Protein AF-A0A6H5J271-F1 (afdb_monomer)

Structure (mmCIF, N/CA/C/O backbone):
data_AF-A0A6H5J271-F1
#
_entry.id   AF-A0A6H5J271-F1
#
loop_
_atom_site.group_PDB
_atom_site.id
_atom_site.type_symbol
_atom_site.label_atom_id
_atom_site.label_alt_id
_atom_site.label_comp_id
_atom_site.label_asym_id
_atom_site.label_entity_id
_atom_site.label_seq_id
_atom_site.pdbx_PDB_ins_code
_atom_site.Cartn_x
_atom_site.Cartn_y
_atom_site.Cartn_z
_atom_site.occupancy
_atom_site.B_iso_or_equiv
_atom_site.auth_seq_id
_atom_site.auth_comp_id
_atom_site.auth_asym_id
_atom_site.auth_atom_id
_atom_site.pdbx_PDB_model_num
ATOM 1 N N . MET A 1 1 ? 48.149 -32.327 -65.209 1.00 41.44 1 MET A N 1
ATOM 2 C CA . MET A 1 1 ? 47.787 -32.313 -63.772 1.00 41.44 1 MET A CA 1
ATOM 3 C C . MET A 1 1 ? 48.972 -31.770 -62.980 1.00 41.44 1 MET A C 1
ATOM 5 O O . MET A 1 1 ? 49.901 -32.516 -62.698 1.00 41.44 1 MET A O 1
ATOM 9 N N . GLY A 1 2 ? 49.007 -30.458 -62.725 1.00 47.12 2 GLY A N 1
ATOM 10 C CA . GLY A 1 2 ? 50.103 -29.817 -61.991 1.00 47.12 2 GLY A CA 1
ATOM 11 C C . GLY A 1 2 ? 49.953 -30.046 -60.488 1.00 47.12 2 GLY A C 1
ATOM 12 O O . GLY A 1 2 ? 48.944 -29.651 -59.910 1.00 47.12 2 GLY A O 1
ATOM 13 N N . ARG A 1 3 ? 50.933 -30.703 -59.856 1.00 50.81 3 ARG A N 1
ATOM 14 C CA . ARG A 1 3 ? 51.008 -30.800 -58.391 1.00 50.81 3 ARG A CA 1
ATOM 15 C C . ARG A 1 3 ? 51.389 -29.420 -57.854 1.00 50.81 3 ARG A C 1
ATOM 17 O O . ARG A 1 3 ? 52.515 -28.977 -58.060 1.00 50.81 3 ARG A O 1
ATOM 24 N N . LEU A 1 4 ? 50.443 -28.738 -57.207 1.00 52.72 4 LEU A N 1
ATOM 25 C CA . LEU A 1 4 ? 50.716 -27.517 -56.445 1.00 52.72 4 LEU A CA 1
ATOM 26 C C . LEU A 1 4 ? 51.801 -27.805 -55.388 1.00 52.72 4 LEU A C 1
ATOM 28 O O . LEU A 1 4 ? 51.771 -28.873 -54.768 1.00 52.72 4 LEU A O 1
ATOM 32 N N . PRO A 1 5 ? 52.765 -26.892 -55.176 1.00 51.06 5 PRO A N 1
ATOM 33 C CA . PRO A 1 5 ? 53.857 -27.113 -54.241 1.00 51.06 5 PRO A CA 1
ATOM 34 C C . PRO A 1 5 ? 53.310 -27.264 -52.811 1.00 51.06 5 PRO A C 1
ATOM 36 O O . PRO A 1 5 ? 52.603 -26.395 -52.301 1.00 51.06 5 PRO A O 1
ATOM 39 N N . LEU A 1 6 ? 53.687 -28.370 -52.160 1.00 52.38 6 LEU A N 1
ATOM 40 C CA . LEU A 1 6 ? 53.389 -28.741 -50.767 1.00 52.38 6 LEU A CA 1
ATOM 41 C C . LEU A 1 6 ? 53.441 -27.597 -49.719 1.00 52.38 6 LEU A C 1
ATOM 43 O O . LEU A 1 6 ? 52.595 -27.625 -48.822 1.00 52.38 6 LEU A O 1
ATOM 47 N N . PRO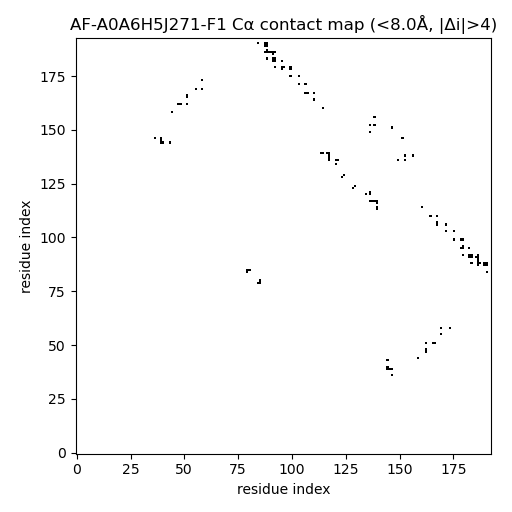 A 1 7 ? 54.314 -26.564 -49.794 1.00 53.53 7 PRO A N 1
ATOM 48 C CA . PRO A 1 7 ? 54.258 -25.431 -48.858 1.00 53.53 7 PRO A CA 1
ATOM 49 C C . PRO A 1 7 ? 52.943 -24.629 -48.888 1.00 53.53 7 PRO A C 1
ATOM 51 O O . PRO A 1 7 ? 52.578 -24.029 -47.880 1.00 53.53 7 PRO A O 1
ATOM 54 N N . SER A 1 8 ? 52.192 -24.635 -49.996 1.00 57.12 8 SER A N 1
ATOM 55 C CA . SER A 1 8 ? 50.951 -23.854 -50.125 1.00 57.12 8 SER A CA 1
ATOM 56 C C . SER A 1 8 ? 49.778 -24.459 -49.340 1.00 57.12 8 SER A C 1
ATOM 58 O O . SER A 1 8 ? 49.005 -23.729 -48.717 1.00 57.12 8 SER A O 1
ATOM 60 N N . LEU A 1 9 ? 49.676 -25.793 -49.292 1.00 58.06 9 LEU A N 1
ATOM 61 C CA . LEU A 1 9 ? 48.579 -26.484 -48.601 1.00 58.06 9 LEU A CA 1
ATOM 62 C C . LEU A 1 9 ? 48.691 -26.361 -47.073 1.00 58.06 9 LEU A C 1
ATOM 64 O O . LEU A 1 9 ? 47.685 -26.228 -46.379 1.00 58.06 9 LEU A O 1
ATOM 68 N N . TYR A 1 10 ? 49.923 -26.372 -46.556 1.00 52.28 10 TYR A N 1
ATOM 69 C CA . TYR A 1 10 ? 50.204 -26.231 -45.128 1.00 52.28 10 TYR A CA 1
ATOM 70 C C . TYR A 1 10 ? 49.835 -24.828 -44.630 1.00 52.28 10 TYR A C 1
ATOM 72 O O . TYR A 1 10 ? 49.147 -24.685 -43.623 1.00 52.28 10 TYR A O 1
ATOM 80 N N . ILE A 1 11 ? 50.198 -23.784 -45.383 1.00 67.56 11 ILE A N 1
ATOM 81 C CA . ILE A 1 11 ? 49.837 -22.398 -45.053 1.00 67.56 11 ILE A CA 1
ATOM 82 C C . ILE A 1 11 ? 48.312 -22.216 -45.075 1.00 67.56 11 ILE A C 1
ATOM 84 O O . ILE A 1 11 ? 47.766 -21.631 -44.142 1.00 67.56 11 ILE A O 1
ATOM 88 N N . LEU A 1 12 ? 47.618 -22.774 -46.075 1.00 65.75 12 LEU A N 1
ATOM 89 C CA . LEU A 1 12 ? 46.151 -22.752 -46.162 1.00 65.75 12 LEU A CA 1
ATOM 90 C C . LEU A 1 12 ? 45.470 -23.482 -44.993 1.00 65.75 12 LEU A C 1
ATOM 92 O O . LEU A 1 12 ? 44.459 -23.014 -44.471 1.00 65.75 12 LEU A O 1
ATOM 96 N N . PHE A 1 13 ? 46.023 -24.608 -44.542 1.00 67.12 13 PHE A N 1
ATOM 97 C CA . PHE A 1 13 ? 45.490 -25.341 -43.393 1.00 67.12 13 PHE A CA 1
ATOM 98 C C . PHE A 1 13 ? 45.654 -24.550 -42.086 1.00 67.12 13 PHE A C 1
ATOM 100 O O . PHE A 1 13 ? 44.718 -24.456 -41.290 1.00 67.12 13 PHE A O 1
ATOM 107 N N . PHE A 1 14 ? 46.811 -23.913 -41.882 1.00 55.25 14 PHE A N 1
ATOM 108 C CA . PHE A 1 14 ? 47.068 -23.091 -40.697 1.00 55.25 14 PHE A CA 1
ATOM 109 C C . PHE A 1 14 ? 46.245 -21.800 -40.673 1.00 55.25 14 PHE A C 1
ATOM 111 O O . PHE A 1 14 ? 45.735 -21.436 -39.611 1.00 55.25 14 PHE A O 1
ATOM 118 N N . THR A 1 15 ? 46.047 -21.128 -41.811 1.00 67.06 15 THR A N 1
ATOM 119 C CA . THR A 1 15 ? 45.155 -19.957 -41.883 1.00 67.06 15 THR A CA 1
ATOM 120 C C . THR A 1 15 ? 43.703 -20.352 -41.637 1.00 67.06 15 THR A C 1
ATOM 122 O O . THR A 1 15 ? 43.008 -19.662 -40.893 1.00 67.06 15 THR A O 1
ATOM 125 N N . HIS A 1 16 ? 43.261 -21.504 -42.147 1.00 64.19 16 HIS A N 1
ATOM 126 C CA . HIS A 1 16 ? 41.916 -22.019 -41.896 1.00 64.19 16 HIS A CA 1
ATOM 127 C C . HIS A 1 16 ? 41.698 -22.421 -40.423 1.00 64.19 16 HIS A C 1
ATOM 129 O O . HIS A 1 16 ? 40.628 -2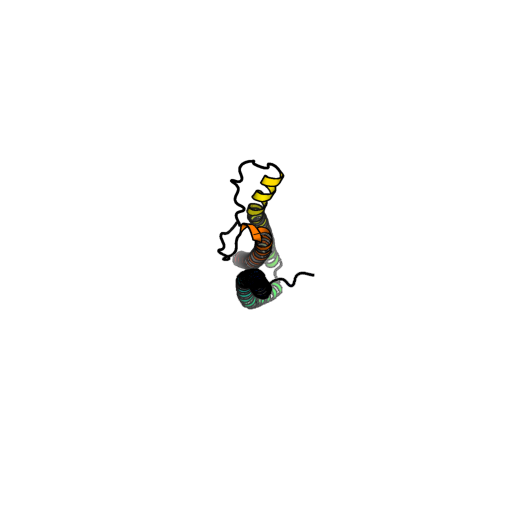2.175 -39.861 1.00 64.19 16 HIS A O 1
ATOM 135 N N . LEU A 1 17 ? 42.702 -23.004 -39.758 1.00 50.00 17 LEU A N 1
ATOM 136 C CA . LEU A 1 17 ? 42.645 -23.307 -38.321 1.00 50.00 17 LEU A CA 1
ATOM 137 C C . LEU A 1 17 ? 42.671 -22.044 -37.452 1.00 50.00 17 LEU A C 1
ATOM 139 O O . LEU A 1 17 ? 41.933 -21.973 -36.468 1.00 50.00 17 LEU A O 1
ATOM 143 N N . LYS A 1 18 ? 43.478 -21.041 -37.821 1.00 60.66 18 LYS A N 1
ATOM 144 C CA . LYS A 1 18 ? 43.521 -19.740 -37.140 1.00 60.66 18 LYS A CA 1
ATOM 145 C C . LYS A 1 18 ? 42.180 -19.014 -37.263 1.00 60.66 18 LYS A C 1
ATOM 147 O O . LYS A 1 18 ? 41.621 -18.610 -36.251 1.00 60.66 18 LYS A O 1
ATOM 152 N N . TYR A 1 19 ? 41.605 -18.993 -38.463 1.00 60.19 19 TYR A N 1
ATOM 153 C CA . TYR A 1 19 ? 40.277 -18.445 -38.724 1.00 60.19 19 TYR A CA 1
ATOM 154 C C . TYR A 1 19 ? 39.173 -19.167 -37.933 1.00 60.19 19 TYR A C 1
ATOM 156 O O . TYR A 1 19 ? 38.308 -18.529 -37.336 1.00 60.19 19 TYR A O 1
ATOM 164 N N . LYS A 1 20 ? 39.218 -20.506 -37.849 1.00 50.91 20 LYS A N 1
ATOM 165 C CA . LYS A 1 20 ? 38.262 -21.286 -37.044 1.00 50.91 20 LYS A CA 1
ATOM 166 C C . LYS A 1 20 ? 38.409 -21.003 -35.544 1.00 50.91 20 LYS A C 1
ATOM 168 O O . LYS A 1 20 ? 37.397 -20.936 -34.854 1.00 50.91 20 LYS A O 1
ATOM 173 N N . ARG A 1 21 ? 39.637 -20.801 -35.047 1.00 43.28 21 ARG A N 1
ATOM 174 C CA . ARG A 1 21 ? 39.936 -20.436 -33.649 1.00 43.28 21 ARG A CA 1
ATOM 175 C C . ARG A 1 21 ? 39.472 -19.019 -33.306 1.00 43.28 21 ARG A C 1
ATOM 177 O O . ARG A 1 21 ? 38.883 -18.836 -32.250 1.00 43.28 21 ARG A O 1
ATOM 184 N N . GLU A 1 22 ? 39.685 -18.050 -34.191 1.00 62.88 22 GLU A N 1
ATOM 185 C CA . GLU A 1 22 ? 39.196 -16.672 -34.030 1.00 62.88 22 GLU A CA 1
ATOM 186 C C . GLU A 1 22 ? 37.662 -16.616 -34.076 1.00 62.88 22 GLU A C 1
ATOM 188 O O . GLU A 1 22 ? 37.044 -15.974 -33.231 1.00 62.88 22 GLU A O 1
ATOM 193 N N . ARG A 1 23 ? 37.028 -17.379 -34.979 1.00 63.84 23 ARG A N 1
ATOM 194 C CA . ARG A 1 23 ? 35.563 -17.497 -35.055 1.00 63.84 23 ARG A CA 1
ATOM 195 C C . ARG A 1 23 ? 34.970 -18.189 -33.817 1.00 63.84 23 ARG A C 1
ATOM 197 O O . ARG A 1 23 ? 33.967 -17.725 -33.289 1.00 63.84 23 ARG A O 1
ATOM 204 N N . LEU A 1 24 ? 35.595 -19.264 -33.326 1.00 52.25 24 LEU A N 1
ATOM 205 C CA . LEU A 1 24 ? 35.211 -19.934 -32.072 1.00 52.25 24 LEU A CA 1
ATOM 206 C C . LEU A 1 24 ? 35.419 -19.027 -30.852 1.00 52.25 24 LEU A C 1
ATOM 208 O O . LEU A 1 24 ? 34.587 -19.034 -29.953 1.00 52.25 24 LEU A O 1
ATOM 212 N N . GLY A 1 25 ? 36.491 -18.230 -30.840 1.00 66.75 25 GLY A N 1
ATOM 213 C CA . GLY A 1 25 ? 36.743 -17.214 -29.819 1.00 66.75 25 GLY A CA 1
ATOM 214 C C . GLY A 1 25 ? 35.677 -16.119 -29.816 1.00 66.75 25 GLY A C 1
ATOM 215 O O . GLY A 1 25 ? 35.186 -15.770 -28.750 1.00 66.75 25 GLY A O 1
ATOM 216 N N . GLY A 1 26 ? 35.257 -15.648 -30.995 1.00 66.62 26 GLY A N 1
ATOM 217 C CA . GLY A 1 26 ? 34.156 -14.692 -31.147 1.00 66.62 26 GLY A CA 1
ATOM 218 C C . GLY A 1 26 ? 32.820 -15.235 -30.636 1.00 66.62 26 GLY A C 1
ATOM 219 O O . GLY A 1 26 ? 32.166 -14.576 -29.838 1.00 66.62 26 GLY A O 1
ATOM 220 N N . ILE A 1 27 ? 32.464 -16.472 -31.001 1.00 62.16 27 ILE A N 1
ATOM 221 C CA . ILE A 1 27 ? 31.233 -17.133 -30.525 1.00 62.16 27 ILE A CA 1
ATOM 222 C C . ILE A 1 27 ? 31.284 -17.366 -29.006 1.00 62.16 27 ILE A C 1
ATOM 224 O O . ILE A 1 27 ? 30.282 -17.186 -28.319 1.00 62.16 27 ILE A O 1
ATOM 228 N N . ALA A 1 28 ? 32.445 -17.745 -28.463 1.00 52.03 28 ALA A N 1
ATOM 229 C CA . ALA A 1 28 ? 32.623 -17.930 -27.026 1.00 52.03 28 ALA A CA 1
ATOM 230 C C . ALA A 1 28 ? 32.517 -16.604 -26.257 1.00 52.03 28 ALA A C 1
ATOM 232 O O . ALA A 1 28 ? 31.881 -16.575 -25.210 1.00 52.03 28 ALA A O 1
ATOM 233 N N . LEU A 1 29 ? 33.082 -15.512 -26.784 1.00 62.22 29 LEU A N 1
ATOM 234 C CA . LEU A 1 29 ? 32.952 -14.157 -26.233 1.00 62.22 29 LEU A CA 1
ATOM 235 C C . LEU A 1 29 ? 31.506 -13.655 -26.283 1.00 62.22 29 LEU A C 1
ATOM 237 O O . LEU A 1 29 ? 31.021 -13.082 -25.311 1.00 62.22 29 LEU A O 1
ATOM 241 N N . GLU A 1 30 ? 30.799 -13.913 -27.380 1.00 59.28 30 GLU A N 1
ATOM 242 C CA . GLU A 1 30 ? 29.391 -13.555 -27.532 1.00 59.28 30 GLU A CA 1
ATOM 243 C C . GLU A 1 30 ? 28.509 -14.355 -26.558 1.00 59.28 30 GLU A C 1
ATOM 245 O O . GLU A 1 30 ? 27.693 -13.771 -25.843 1.00 59.28 30 GLU A O 1
ATOM 250 N N . ALA A 1 31 ? 28.754 -15.661 -26.410 1.00 47.53 31 ALA A N 1
ATOM 251 C CA . ALA A 1 31 ? 28.089 -16.501 -25.415 1.00 47.53 31 ALA A CA 1
ATOM 252 C C . ALA A 1 31 ? 28.410 -16.072 -23.971 1.00 47.53 31 ALA A C 1
ATOM 254 O O . ALA A 1 31 ? 27.503 -16.001 -23.145 1.00 47.53 31 ALA A O 1
ATOM 255 N N . LEU A 1 32 ? 29.664 -15.721 -23.666 1.00 57.22 32 LEU A N 1
ATOM 256 C CA . LEU A 1 32 ? 30.067 -15.171 -22.365 1.00 57.22 32 LEU A CA 1
ATOM 257 C C . LEU A 1 32 ? 29.370 -13.841 -22.074 1.00 57.22 32 LEU A C 1
ATOM 259 O O . LEU A 1 32 ? 28.895 -13.647 -20.961 1.00 57.22 32 LEU A O 1
ATOM 263 N N . SER A 1 33 ? 29.240 -12.964 -23.072 1.00 58.53 33 SER A N 1
ATOM 264 C CA . SER A 1 33 ? 28.525 -11.692 -22.926 1.00 58.53 33 SER A CA 1
ATOM 265 C C . SER A 1 33 ? 27.025 -11.886 -22.673 1.00 58.53 33 SER A C 1
ATOM 267 O O . SER A 1 33 ? 26.420 -11.119 -21.925 1.00 58.53 33 SER A O 1
ATOM 269 N N . LEU A 1 34 ? 26.421 -12.929 -23.256 1.00 56.00 34 LEU A N 1
ATOM 270 C CA . LEU A 1 34 ? 25.022 -13.299 -23.028 1.00 56.00 34 LEU A CA 1
ATOM 271 C C . LEU A 1 34 ? 24.819 -13.922 -21.644 1.00 56.00 34 LEU A C 1
ATOM 273 O O . LEU A 1 34 ? 23.832 -13.610 -20.975 1.00 56.00 34 LEU A O 1
ATOM 277 N N . ILE A 1 35 ? 25.760 -14.760 -21.199 1.00 56.59 35 ILE A N 1
ATOM 278 C CA . ILE A 1 35 ? 25.760 -15.339 -19.852 1.00 56.59 35 ILE A CA 1
ATOM 279 C C . ILE A 1 35 ? 25.890 -14.222 -18.822 1.00 56.59 35 ILE A C 1
ATOM 281 O O . ILE A 1 35 ? 25.030 -14.138 -17.949 1.00 56.59 35 ILE A O 1
ATOM 285 N N . ASP A 1 36 ? 26.866 -13.325 -18.979 1.00 60.59 36 ASP A N 1
ATOM 286 C CA . ASP A 1 36 ? 27.085 -12.188 -18.083 1.00 60.59 36 ASP A CA 1
ATOM 287 C C . ASP A 1 36 ? 25.821 -11.317 -17.973 1.00 60.59 36 ASP A C 1
ATOM 289 O O . ASP A 1 36 ? 25.311 -11.088 -16.873 1.00 60.59 36 ASP A O 1
ATOM 293 N N . LYS A 1 37 ? 25.189 -10.994 -19.112 1.00 57.62 37 LYS A N 1
ATOM 294 C CA . LYS A 1 37 ? 23.892 -10.296 -19.158 1.00 57.62 37 LYS A CA 1
ATOM 295 C C . LYS A 1 37 ? 22.784 -11.015 -18.404 1.00 57.62 37 LYS A C 1
ATOM 297 O O . LYS A 1 37 ? 22.075 -10.393 -17.614 1.00 57.62 37 LYS A O 1
ATOM 302 N N . SER A 1 38 ? 22.633 -12.318 -18.626 1.00 53.62 38 SER A N 1
ATOM 303 C CA . SER A 1 38 ? 21.617 -13.118 -17.939 1.00 53.62 38 SER A CA 1
ATOM 304 C C . SER A 1 38 ? 21.865 -13.190 -16.428 1.00 53.62 38 SER A C 1
ATOM 306 O O . SER A 1 38 ? 20.921 -13.079 -15.648 1.00 53.62 38 SER A O 1
ATOM 308 N N . THR A 1 39 ? 23.127 -13.274 -15.990 1.00 54.91 39 THR A N 1
ATOM 309 C CA . THR A 1 39 ? 23.485 -13.257 -14.566 1.00 54.91 39 THR A CA 1
ATOM 310 C C . THR A 1 39 ? 23.256 -11.904 -13.918 1.00 54.91 39 THR A C 1
ATOM 312 O O . THR A 1 39 ? 22.846 -11.862 -12.758 1.00 54.91 39 THR A O 1
ATOM 315 N N . VAL A 1 40 ? 23.470 -10.802 -14.636 1.00 57.62 40 VAL A N 1
ATOM 316 C CA . VAL A 1 40 ?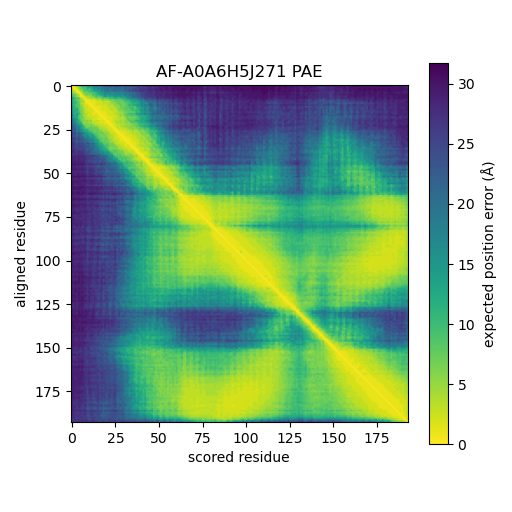 23.210 -9.461 -14.110 1.00 57.62 40 VAL A CA 1
ATOM 317 C C . VAL A 1 40 ? 21.705 -9.219 -13.959 1.00 57.62 40 VAL A C 1
ATOM 319 O O . VAL A 1 40 ? 21.281 -8.817 -12.876 1.00 57.62 40 VAL A O 1
ATOM 322 N N . HIS A 1 41 ? 20.885 -9.595 -14.953 1.00 54.41 41 HIS A N 1
ATOM 323 C CA . HIS A 1 41 ? 19.417 -9.609 -14.832 1.00 54.41 41 HIS A CA 1
ATOM 324 C C . HIS A 1 41 ? 18.918 -10.468 -13.667 1.00 54.41 41 HIS A C 1
ATOM 326 O O . HIS A 1 41 ? 18.000 -10.080 -12.942 1.00 54.41 41 HIS A O 1
ATOM 332 N N . LEU A 1 42 ? 19.524 -11.640 -13.467 1.00 53.84 42 LEU A N 1
ATOM 333 C CA . LEU A 1 42 ? 19.156 -12.544 -12.383 1.00 53.84 42 LEU A CA 1
ATOM 334 C C . LEU A 1 42 ? 19.541 -11.963 -11.013 1.00 53.84 42 LEU A C 1
ATOM 336 O O . LEU A 1 42 ? 18.767 -12.072 -10.064 1.00 53.84 42 LEU A O 1
ATOM 340 N N . ARG A 1 43 ? 20.703 -11.304 -10.897 1.00 57.78 43 ARG A N 1
ATOM 341 C CA . ARG A 1 43 ? 21.173 -10.669 -9.651 1.00 57.78 43 ARG A CA 1
ATOM 342 C C . ARG A 1 43 ? 20.332 -9.455 -9.262 1.00 57.78 43 ARG A C 1
ATOM 344 O O . ARG A 1 43 ? 19.978 -9.329 -8.090 1.00 57.78 43 ARG A O 1
ATOM 351 N N . SER A 1 44 ? 19.977 -8.602 -10.219 1.00 57.75 44 SER A N 1
ATOM 352 C CA . SER A 1 44 ? 19.139 -7.423 -9.987 1.00 57.75 44 SER A CA 1
ATOM 353 C C . SER A 1 44 ? 17.689 -7.781 -9.657 1.00 57.75 44 SER A C 1
ATOM 355 O O . SER A 1 44 ? 17.129 -7.259 -8.690 1.00 57.75 44 SER A O 1
ATOM 357 N N . SER A 1 45 ? 17.115 -8.753 -10.374 1.00 58.25 45 SER A N 1
ATOM 358 C CA . SER A 1 45 ? 15.838 -9.389 -10.014 1.00 58.25 45 SER A CA 1
ATOM 359 C C . SER A 1 45 ? 15.879 -9.962 -8.602 1.00 58.25 45 SER A C 1
ATOM 361 O O . SER A 1 45 ? 14.977 -9.723 -7.803 1.00 58.25 45 SER A O 1
ATOM 363 N N . CYS A 1 46 ? 16.963 -10.654 -8.247 1.00 56.16 46 CYS A N 1
ATOM 364 C CA . CYS A 1 46 ? 17.129 -11.242 -6.925 1.00 56.16 46 CYS A CA 1
ATOM 365 C C . CYS A 1 46 ? 17.238 -10.183 -5.815 1.00 56.16 46 CYS A C 1
ATOM 367 O O . CYS A 1 46 ? 16.747 -10.428 -4.720 1.00 56.16 46 CYS A O 1
ATOM 369 N N . ALA A 1 47 ? 17.823 -9.006 -6.064 1.00 62.06 47 ALA A N 1
ATOM 370 C CA . ALA A 1 47 ? 17.904 -7.927 -5.075 1.00 62.06 47 ALA A CA 1
ATOM 371 C C . ALA A 1 47 ? 16.533 -7.297 -4.784 1.00 62.06 47 ALA A C 1
ATOM 373 O O . ALA A 1 47 ? 16.161 -7.175 -3.617 1.00 62.06 47 ALA A O 1
ATOM 374 N N . ILE A 1 48 ? 15.754 -6.976 -5.828 1.00 63.62 48 ILE A N 1
ATOM 375 C CA . ILE A 1 48 ? 14.376 -6.482 -5.677 1.00 63.62 48 ILE A CA 1
ATOM 376 C C . ILE A 1 48 ? 13.536 -7.543 -4.965 1.00 63.62 48 ILE A C 1
ATOM 378 O O . ILE A 1 48 ? 12.926 -7.241 -3.948 1.00 63.62 48 ILE A O 1
ATOM 382 N N . ILE A 1 49 ? 13.566 -8.800 -5.424 1.00 61.44 49 ILE A N 1
ATOM 383 C CA . ILE A 1 49 ? 12.822 -9.902 -4.796 1.00 61.44 49 ILE A CA 1
ATOM 384 C C . ILE A 1 49 ? 13.260 -10.100 -3.342 1.00 61.44 49 ILE A C 1
ATOM 386 O O . ILE A 1 49 ? 12.406 -10.269 -2.485 1.00 61.44 49 ILE A O 1
ATOM 390 N N . LYS A 1 50 ? 14.555 -10.022 -3.014 1.00 64.25 50 LYS A N 1
ATOM 391 C CA . LYS A 1 50 ? 15.039 -10.105 -1.625 1.00 64.25 50 LYS A CA 1
ATOM 392 C C . LYS A 1 50 ? 14.529 -8.952 -0.766 1.00 64.25 50 LYS A C 1
ATOM 394 O O . LYS A 1 50 ? 14.137 -9.208 0.367 1.00 64.25 50 LYS A O 1
ATOM 399 N N . LEU A 1 51 ? 14.500 -7.728 -1.297 1.00 67.31 51 LEU A N 1
ATOM 400 C CA . LEU A 1 51 ? 13.970 -6.547 -0.612 1.00 67.31 51 LEU A CA 1
ATOM 401 C C . LEU A 1 51 ? 12.446 -6.645 -0.412 1.00 67.31 51 LEU A C 1
ATOM 403 O O . LEU A 1 51 ? 11.942 -6.313 0.660 1.00 67.31 51 LEU A O 1
ATOM 407 N N . GLN A 1 52 ? 11.716 -7.146 -1.418 1.00 64.19 52 GLN A N 1
ATOM 408 C CA . GLN A 1 52 ? 10.288 -7.454 -1.302 1.00 64.19 52 GLN A CA 1
ATOM 409 C C . GLN A 1 52 ? 10.065 -8.566 -0.274 1.00 64.19 52 GLN A C 1
ATOM 411 O O . GLN A 1 52 ? 9.242 -8.424 0.615 1.00 64.19 52 GLN A O 1
ATOM 416 N N . CYS A 1 53 ? 10.835 -9.652 -0.320 1.00 61.78 53 CYS A N 1
ATOM 417 C CA . CYS A 1 53 ? 10.723 -10.766 0.616 1.00 61.78 53 CYS A CA 1
ATOM 418 C C . CYS A 1 53 ? 11.115 -10.388 2.049 1.00 61.78 53 CYS A C 1
ATOM 420 O O . CYS A 1 53 ? 10.554 -10.952 2.987 1.00 61.78 53 CYS A O 1
ATOM 422 N N . SER A 1 54 ? 12.078 -9.482 2.253 1.00 69.56 54 SER A N 1
ATOM 423 C CA . SER A 1 54 ? 12.426 -8.987 3.589 1.00 69.56 54 SER A CA 1
ATOM 424 C C . SER A 1 54 ? 11.331 -8.092 4.148 1.00 69.56 54 SER A C 1
ATOM 426 O O . SER A 1 54 ? 11.010 -8.238 5.323 1.00 69.56 54 SER A O 1
ATOM 428 N N . ARG A 1 55 ? 10.733 -7.237 3.304 1.00 68.50 55 ARG A N 1
ATOM 429 C CA . ARG A 1 55 ? 9.540 -6.456 3.650 1.00 68.50 55 ARG A CA 1
ATOM 430 C C . ARG A 1 55 ? 8.380 -7.385 3.998 1.00 68.50 55 ARG A C 1
ATOM 432 O O . ARG A 1 55 ? 7.991 -7.466 5.153 1.00 68.50 55 ARG A O 1
ATOM 439 N N . VAL A 1 56 ? 7.974 -8.266 3.084 1.00 67.12 56 VAL A N 1
ATOM 440 C CA . VAL A 1 56 ? 6.912 -9.258 3.334 1.00 67.12 56 VAL A CA 1
ATOM 441 C C . VAL A 1 56 ? 7.157 -10.044 4.628 1.00 67.12 56 VAL A C 1
ATOM 443 O O . VAL A 1 56 ? 6.213 -10.358 5.343 1.00 67.12 56 VAL A O 1
ATOM 446 N N . ARG A 1 57 ? 8.416 -10.328 4.989 1.00 63.19 57 ARG A N 1
ATOM 447 C CA . ARG A 1 57 ? 8.777 -10.950 6.271 1.00 63.19 57 ARG A CA 1
ATOM 448 C C . ARG A 1 57 ? 8.596 -10.021 7.482 1.00 63.19 57 ARG A C 1
ATOM 450 O O . ARG A 1 57 ? 8.118 -10.508 8.509 1.00 63.19 57 ARG A O 1
ATOM 457 N N . SER A 1 58 ? 8.955 -8.735 7.403 1.00 69.50 58 SER A N 1
ATOM 458 C CA . SER A 1 58 ? 8.640 -7.751 8.452 1.00 69.50 58 SER A CA 1
ATOM 459 C C . SER A 1 58 ? 7.137 -7.573 8.617 1.00 69.50 58 SER A C 1
ATOM 461 O O . SER A 1 58 ? 6.644 -7.617 9.745 1.00 69.50 58 SER A O 1
ATOM 463 N N . GLU A 1 59 ? 6.388 -7.492 7.519 1.00 66.00 59 GLU A N 1
ATOM 464 C CA . GLU A 1 59 ? 4.929 -7.408 7.574 1.00 66.00 59 GLU A CA 1
ATOM 465 C C . GLU A 1 59 ? 4.298 -8.702 8.086 1.00 66.00 59 GLU A C 1
ATOM 467 O O . GLU A 1 59 ? 3.359 -8.645 8.873 1.00 66.00 59 GLU A O 1
ATOM 472 N N . LEU A 1 60 ? 4.843 -9.877 7.755 1.00 63.97 60 LEU A N 1
ATOM 473 C CA . LEU A 1 60 ? 4.385 -11.147 8.321 1.00 63.97 60 LEU A CA 1
ATOM 474 C C . LEU 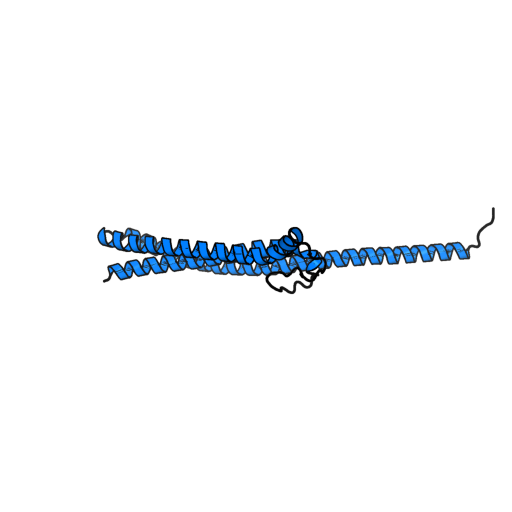A 1 60 ? 4.638 -11.217 9.835 1.00 63.97 60 LEU A C 1
ATOM 476 O O . LEU A 1 60 ? 3.806 -11.748 10.572 1.00 63.97 60 LEU A O 1
ATOM 480 N N . SER A 1 61 ? 5.754 -10.663 10.318 1.00 65.06 61 SER A N 1
ATOM 481 C CA . SER A 1 61 ? 6.020 -10.529 11.756 1.00 65.06 61 SER A CA 1
ATOM 482 C C . SER A 1 61 ? 4.999 -9.600 12.421 1.00 65.06 61 SER A C 1
ATOM 484 O O . SER A 1 61 ? 4.362 -9.979 13.406 1.00 65.06 61 SER A O 1
ATOM 486 N N . SER A 1 62 ? 4.755 -8.434 11.814 1.00 68.69 62 SER A N 1
ATOM 487 C CA . SER A 1 62 ? 3.729 -7.485 12.255 1.00 68.69 62 SER A CA 1
ATOM 488 C C . SER A 1 62 ? 2.317 -8.084 12.195 1.00 68.69 62 SER A C 1
ATOM 490 O O . SER A 1 62 ? 1.500 -7.846 13.080 1.00 68.69 62 SER A O 1
ATOM 492 N N . SER A 1 63 ? 2.042 -8.977 11.239 1.00 73.00 63 SER A N 1
ATOM 493 C CA . SER A 1 63 ? 0.736 -9.627 11.083 1.00 73.00 63 SER A CA 1
ATOM 494 C C . SER A 1 63 ? 0.320 -10.429 12.315 1.00 73.00 63 SER A C 1
ATOM 496 O O . SER A 1 63 ? -0.866 -10.508 12.612 1.00 73.00 63 SER A O 1
ATOM 498 N N . LYS A 1 64 ? 1.270 -11.006 13.067 1.00 79.81 64 LYS A N 1
ATOM 499 C CA . LYS A 1 64 ? 0.961 -11.723 14.315 1.00 79.81 64 LYS A CA 1
ATOM 500 C C . LYS A 1 64 ? 0.504 -10.759 15.408 1.00 79.81 64 LYS A C 1
ATOM 502 O O . LYS A 1 64 ? -0.457 -11.056 16.114 1.00 79.81 64 LYS A O 1
ATOM 507 N N . LEU A 1 65 ? 1.170 -9.609 15.518 1.00 82.62 65 LEU A N 1
ATOM 508 C CA . LEU A 1 65 ? 0.783 -8.543 16.439 1.00 82.62 65 LEU A CA 1
ATOM 509 C C . LEU A 1 65 ? -0.585 -7.972 16.053 1.00 82.62 65 LEU A C 1
ATOM 511 O O . LEU A 1 65 ? -1.475 -7.931 16.895 1.00 82.62 65 LEU A O 1
ATOM 515 N N . PHE A 1 66 ? -0.784 -7.624 14.778 1.00 78.94 66 PHE A N 1
ATOM 516 C CA . PHE A 1 66 ? -2.076 -7.156 14.275 1.00 78.94 66 PHE A CA 1
ATOM 517 C C . PHE A 1 66 ? -3.185 -8.174 14.525 1.00 78.94 66 PHE A C 1
ATOM 519 O O . PHE A 1 66 ? -4.224 -7.800 15.049 1.00 78.94 66 PHE A O 1
ATOM 526 N N . LYS A 1 67 ? -2.971 -9.464 14.239 1.00 83.12 67 LYS A N 1
ATOM 527 C CA . LYS A 1 67 ? -3.955 -10.521 14.530 1.00 83.12 67 LYS A CA 1
ATOM 528 C C . LYS A 1 67 ? -4.333 -10.576 16.009 1.00 83.12 67 LYS A C 1
ATOM 530 O O . LYS A 1 67 ? -5.509 -10.707 16.317 1.00 83.12 67 LYS A O 1
ATOM 535 N N . SER A 1 68 ? -3.356 -10.454 16.909 1.00 87.69 68 SER A N 1
ATOM 536 C CA . SER A 1 68 ? -3.608 -10.396 18.355 1.00 87.69 68 SER A CA 1
ATOM 537 C C . SER A 1 68 ? -4.438 -9.167 18.742 1.00 87.69 68 SER A C 1
ATOM 539 O O . SER A 1 68 ? -5.390 -9.281 19.509 1.00 87.69 68 SER A O 1
ATOM 541 N N . ILE A 1 69 ? -4.126 -8.001 18.171 1.00 85.38 69 ILE A N 1
ATOM 542 C CA . ILE A 1 69 ? -4.883 -6.765 18.403 1.00 85.38 69 ILE A CA 1
ATOM 543 C C . ILE A 1 69 ? -6.313 -6.897 17.865 1.00 85.38 69 ILE A C 1
ATOM 545 O O . ILE A 1 69 ? -7.256 -6.624 18.597 1.00 85.38 69 ILE A O 1
ATOM 549 N N . TYR A 1 70 ? -6.494 -7.371 16.631 1.00 83.81 70 TYR A N 1
ATOM 550 C CA . TYR A 1 70 ? -7.817 -7.573 16.038 1.00 83.81 70 TYR A CA 1
ATOM 551 C C . TYR A 1 70 ? -8.655 -8.600 16.801 1.00 83.81 70 TYR A C 1
ATOM 553 O O . TYR A 1 70 ? -9.853 -8.389 16.948 1.00 83.81 70 TYR A O 1
ATOM 561 N N . ALA A 1 71 ? -8.044 -9.667 17.326 1.00 89.38 71 ALA A N 1
ATOM 562 C CA . ALA A 1 71 ? -8.741 -10.618 18.188 1.00 89.38 71 ALA A CA 1
ATOM 563 C C . ALA A 1 71 ? -9.273 -9.930 19.454 1.00 89.38 71 ALA A C 1
ATOM 565 O O . ALA A 1 71 ? -10.456 -10.029 19.746 1.00 89.38 71 ALA A O 1
ATOM 566 N N . LYS A 1 72 ? -8.439 -9.131 20.134 1.00 87.19 72 LYS A N 1
ATOM 567 C CA . LYS A 1 72 ? -8.876 -8.357 21.308 1.00 87.19 72 LYS A CA 1
ATOM 568 C C . LYS A 1 72 ? -9.973 -7.345 20.985 1.00 87.19 72 LYS A C 1
ATOM 570 O O . LYS A 1 72 ? -10.844 -7.118 21.814 1.00 87.19 72 LYS A O 1
ATOM 575 N N . ILE A 1 73 ? -9.919 -6.718 19.811 1.00 86.88 73 ILE A N 1
ATOM 576 C CA . ILE A 1 73 ? -10.963 -5.796 19.347 1.00 86.88 73 ILE A CA 1
ATOM 577 C C . ILE A 1 73 ? -12.270 -6.546 19.116 1.00 86.88 73 ILE A C 1
ATOM 579 O O . ILE A 1 73 ? -13.309 -6.063 19.539 1.00 86.88 73 ILE A O 1
ATOM 583 N N . ALA A 1 74 ? -12.223 -7.718 18.481 1.00 85.56 74 ALA A N 1
ATOM 584 C CA . ALA A 1 74 ? -13.404 -8.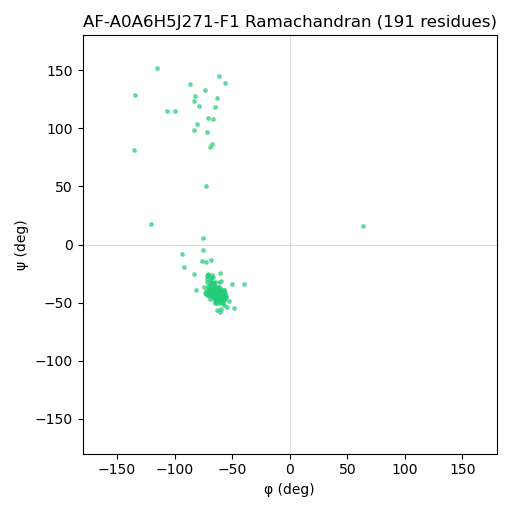546 18.264 1.00 85.56 74 ALA A CA 1
ATOM 585 C C . ALA A 1 74 ? -14.012 -9.026 19.591 1.00 85.56 74 ALA A C 1
ATOM 587 O O . ALA A 1 74 ? -15.226 -8.945 19.768 1.00 85.56 74 ALA A O 1
ATOM 588 N N . ASP A 1 75 ? -13.170 -9.446 20.537 1.00 89.44 75 ASP A N 1
ATOM 589 C CA . ASP A 1 75 ? -13.606 -9.820 21.882 1.00 89.44 75 ASP A CA 1
ATOM 590 C C . ASP A 1 75 ? -14.265 -8.622 22.581 1.00 89.44 75 ASP A C 1
ATOM 592 O O . ASP A 1 75 ? -15.388 -8.737 23.064 1.00 89.44 75 ASP A O 1
ATOM 596 N N . HIS A 1 76 ? -13.623 -7.448 22.566 1.00 87.62 76 HIS A N 1
ATOM 597 C CA . HIS A 1 76 ? -14.180 -6.225 23.150 1.00 87.62 76 HIS A CA 1
ATOM 598 C C . HIS A 1 76 ? -15.495 -5.814 22.481 1.00 87.62 76 HIS A C 1
ATOM 600 O O . HIS A 1 76 ? -16.434 -5.434 23.166 1.00 87.62 76 HIS A O 1
ATOM 606 N N . TRP A 1 77 ? -15.593 -5.940 21.157 1.00 84.12 77 TRP A N 1
ATOM 607 C CA . TRP A 1 77 ? -16.818 -5.664 20.409 1.00 84.12 77 TRP A CA 1
ATOM 608 C C . TRP A 1 77 ? -17.980 -6.549 20.862 1.00 84.12 77 TRP A C 1
ATOM 610 O O . TRP A 1 77 ? -19.106 -6.080 20.963 1.00 84.12 77 TRP A O 1
ATOM 620 N N . SER A 1 78 ? -17.708 -7.822 21.166 1.00 85.19 78 SER A N 1
ATOM 621 C CA . SER A 1 78 ? -18.725 -8.755 21.666 1.00 85.19 78 SER A CA 1
ATOM 622 C C . SER A 1 78 ? -19.162 -8.503 23.113 1.00 85.19 78 SER A C 1
ATOM 624 O O . SER A 1 78 ? -20.171 -9.056 23.531 1.00 85.19 78 SER A O 1
ATOM 626 N N . MET A 1 79 ? -18.406 -7.700 23.870 1.00 86.88 79 MET A N 1
ATOM 627 C CA . MET A 1 79 ? -18.700 -7.355 25.267 1.00 86.88 79 MET A CA 1
ATOM 628 C C . MET A 1 79 ? -19.505 -6.056 25.414 1.00 86.88 79 MET A C 1
ATOM 630 O O . MET A 1 79 ? -19.908 -5.726 26.526 1.00 86.88 79 MET A O 1
ATOM 634 N N . ILE A 1 80 ? -19.704 -5.300 24.329 1.00 84.75 80 ILE A N 1
ATOM 635 C CA . ILE A 1 80 ? -20.511 -4.075 24.344 1.00 84.75 80 ILE A CA 1
ATOM 636 C C . ILE A 1 80 ? -21.987 -4.482 24.272 1.00 84.75 80 ILE A C 1
ATOM 638 O O . ILE A 1 80 ? -22.478 -4.851 23.206 1.00 84.75 80 ILE A O 1
ATOM 642 N N . ASP A 1 81 ? -22.677 -4.416 25.411 1.00 84.56 81 ASP A N 1
ATOM 643 C CA . ASP A 1 81 ? -24.111 -4.722 25.518 1.00 84.56 81 ASP A CA 1
ATOM 644 C C . ASP A 1 81 ? -25.003 -3.478 25.340 1.00 84.56 81 ASP A C 1
ATOM 646 O O . ASP A 1 81 ? -26.193 -3.604 25.042 1.00 84.56 81 ASP A O 1
ATOM 650 N N . ASP A 1 82 ? -24.448 -2.275 25.514 1.00 89.94 82 ASP A N 1
ATOM 651 C CA . ASP A 1 82 ? -25.200 -1.028 25.400 1.00 89.94 82 ASP A CA 1
ATOM 652 C C . ASP A 1 82 ? -25.354 -0.581 23.934 1.00 89.94 82 ASP A C 1
ATOM 654 O O . ASP A 1 82 ? -24.392 -0.494 23.165 1.00 89.94 82 ASP A O 1
ATOM 658 N N . ALA A 1 83 ? -26.598 -0.306 23.534 1.00 86.56 83 ALA A N 1
ATOM 659 C CA . ALA A 1 83 ? -26.928 0.034 22.153 1.00 86.56 83 ALA A CA 1
ATOM 660 C C . ALA A 1 83 ? -26.433 1.431 21.743 1.00 86.56 83 ALA A C 1
ATOM 662 O O . ALA A 1 83 ? -26.084 1.626 20.577 1.00 86.56 83 ALA A O 1
ATOM 663 N N . GLU A 1 84 ? -26.388 2.386 22.675 1.00 88.00 84 GLU A N 1
ATOM 664 C CA . GLU A 1 84 ? -25.891 3.742 22.423 1.00 88.00 84 GLU A CA 1
ATOM 665 C C . GLU A 1 84 ? -24.365 3.718 22.269 1.00 88.00 84 GLU A C 1
ATOM 667 O O . GLU A 1 84 ? -23.822 4.288 21.316 1.00 88.00 84 GLU A O 1
ATOM 672 N N . GLU A 1 85 ? -23.670 2.963 23.127 1.00 88.75 85 GLU A N 1
ATOM 673 C CA . GLU A 1 85 ? -22.227 2.750 23.004 1.00 88.75 85 GLU A CA 1
ATOM 674 C C . GLU A 1 85 ? -21.861 2.085 21.667 1.00 88.75 85 GLU A C 1
ATOM 676 O O . GLU A 1 85 ? -20.942 2.522 20.961 1.00 88.75 85 GLU A O 1
ATOM 681 N N . LEU A 1 86 ? -22.617 1.057 21.268 1.00 86.88 86 LEU A N 1
ATOM 682 C CA . LEU A 1 86 ? -22.398 0.366 20.001 1.00 86.88 86 LEU A CA 1
ATOM 683 C C . LEU A 1 86 ? -22.612 1.292 18.794 1.00 86.88 86 LEU A C 1
ATOM 685 O O . LEU A 1 86 ? -21.839 1.232 17.829 1.00 86.88 86 LEU A O 1
ATOM 689 N N . GLU A 1 87 ? -23.628 2.158 18.834 1.00 90.12 87 GLU A N 1
ATOM 690 C CA . GLU A 1 87 ? -23.907 3.126 17.769 1.00 90.12 87 GLU A CA 1
ATOM 691 C C . GLU A 1 87 ? -22.762 4.138 17.620 1.00 90.12 87 GLU A C 1
ATOM 693 O O . GLU A 1 87 ? -22.285 4.384 16.505 1.00 90.12 87 GLU A O 1
ATOM 698 N N . ILE A 1 88 ? -22.259 4.683 18.733 1.00 88.88 88 ILE A N 1
ATOM 699 C CA . ILE A 1 88 ? -21.163 5.661 18.726 1.00 88.88 88 ILE A CA 1
ATOM 700 C C . ILE A 1 88 ? -19.889 5.049 18.137 1.00 88.88 88 ILE A C 1
ATOM 702 O O . ILE A 1 88 ? -19.259 5.654 17.258 1.00 88.88 88 ILE A O 1
ATOM 706 N N . VAL A 1 89 ? -19.497 3.850 18.578 1.00 87.25 89 VAL A N 1
ATOM 707 C CA . VAL A 1 89 ? -18.283 3.194 18.065 1.00 87.25 89 VAL A CA 1
ATOM 708 C C . VAL A 1 89 ? -18.449 2.826 16.590 1.00 87.25 89 VAL A C 1
ATOM 710 O O . VAL A 1 89 ? -17.544 3.087 15.793 1.00 87.25 89 VAL A O 1
ATOM 713 N N . SER A 1 90 ? -19.609 2.289 16.198 1.00 86.56 90 SER A N 1
ATOM 714 C CA . SER A 1 90 ? -19.896 1.926 14.801 1.00 86.56 90 SER A CA 1
ATOM 715 C C . SER A 1 90 ? -19.815 3.136 13.876 1.00 86.56 90 SER A C 1
ATOM 717 O O . SER A 1 90 ? -19.147 3.082 12.844 1.00 86.56 90 SER A O 1
ATOM 719 N N . LYS A 1 91 ? -20.385 4.271 14.286 1.00 91.19 91 LYS A N 1
ATOM 720 C CA . LYS A 1 91 ? -20.326 5.522 13.524 1.00 91.19 91 LYS A CA 1
ATOM 721 C C . LYS A 1 91 ? -18.894 6.023 13.318 1.00 91.19 91 LYS A C 1
ATOM 723 O O . LYS A 1 91 ? -18.544 6.448 12.217 1.00 91.19 91 LYS A O 1
ATOM 728 N N . ASN A 1 92 ? -18.049 5.955 14.349 1.00 88.81 92 ASN A N 1
ATOM 729 C CA . ASN A 1 92 ? -16.631 6.322 14.233 1.00 88.81 92 ASN A CA 1
ATOM 730 C C . ASN A 1 92 ? -15.872 5.366 13.297 1.00 88.81 92 ASN A C 1
ATOM 732 O O . ASN A 1 92 ? -15.063 5.801 12.476 1.00 88.81 92 ASN A O 1
ATOM 736 N N . MET A 1 93 ? -16.163 4.067 13.375 1.00 87.38 93 MET A N 1
ATOM 737 C CA . MET A 1 93 ? -15.567 3.055 12.501 1.00 87.38 93 MET A CA 1
ATOM 738 C C . MET A 1 93 ? -15.971 3.235 11.034 1.00 87.38 93 MET A C 1
ATOM 740 O O . MET A 1 93 ? -15.118 3.132 10.153 1.00 87.38 93 MET A O 1
ATOM 744 N N . GLU A 1 94 ? -17.237 3.552 10.757 1.00 90.94 94 GLU A N 1
ATOM 745 C CA . GLU A 1 94 ? -17.728 3.845 9.405 1.00 90.94 94 GLU A CA 1
ATOM 746 C C . GLU A 1 94 ? -17.065 5.092 8.809 1.00 90.94 94 GLU A C 1
ATOM 748 O O . GLU A 1 94 ? -16.628 5.079 7.653 1.00 90.94 94 GLU A O 1
ATOM 753 N N . GLN A 1 95 ? -16.927 6.156 9.606 1.00 90.62 95 GLN A N 1
ATOM 754 C CA . GLN A 1 95 ? -16.194 7.356 9.198 1.00 90.62 95 GLN A CA 1
ATOM 755 C C . GLN A 1 95 ? -14.728 7.033 8.894 1.00 90.62 95 GLN A C 1
ATOM 757 O O . GLN A 1 95 ? -14.215 7.405 7.834 1.00 90.62 95 GLN A O 1
ATOM 762 N N . GLY A 1 96 ? -14.078 6.277 9.780 1.00 89.44 96 GLY A N 1
ATOM 763 C CA . GLY A 1 96 ? -12.710 5.808 9.598 1.00 89.44 96 GLY A CA 1
ATOM 764 C C . GLY A 1 96 ? -12.521 4.994 8.324 1.00 89.44 96 GLY A C 1
ATOM 765 O O . GLY A 1 96 ? -11.593 5.247 7.555 1.00 89.44 96 GLY A O 1
ATOM 766 N N . TYR A 1 97 ? -13.442 4.072 8.049 1.00 89.50 97 TYR A N 1
ATOM 767 C CA . TYR A 1 97 ? -13.438 3.267 6.832 1.00 89.50 97 TYR A CA 1
ATOM 768 C C . TYR A 1 97 ? -13.536 4.131 5.567 1.00 89.50 97 TYR A C 1
ATOM 770 O O . TYR A 1 97 ? -12.807 3.898 4.598 1.00 89.50 97 TYR A O 1
ATOM 778 N N . GLY A 1 98 ? -14.381 5.168 5.579 1.00 92.75 98 GLY A N 1
ATOM 779 C CA . GLY A 1 98 ? -14.470 6.140 4.487 1.00 92.75 98 GLY A CA 1
ATOM 780 C C . GLY A 1 98 ? -13.136 6.842 4.214 1.00 92.75 98 GLY A C 1
ATOM 781 O O . GLY A 1 98 ? -12.691 6.905 3.065 1.00 92.75 98 GLY A O 1
ATOM 782 N N . VAL A 1 99 ? -12.459 7.302 5.270 1.00 92.25 99 VAL A N 1
ATOM 783 C CA . VAL A 1 99 ? -11.139 7.951 5.171 1.00 92.25 99 VAL A CA 1
ATOM 784 C C . VAL A 1 99 ? -10.081 6.981 4.638 1.00 92.25 99 VAL A C 1
ATOM 786 O O . VAL A 1 99 ? -9.341 7.328 3.717 1.00 92.25 99 VAL A O 1
ATOM 789 N N . VAL A 1 100 ? -10.038 5.750 5.157 1.00 92.19 100 VAL A N 1
ATOM 790 C CA . VAL A 1 100 ? -9.108 4.699 4.707 1.00 92.19 100 VAL A CA 1
ATOM 791 C C . VAL A 1 100 ? -9.308 4.387 3.227 1.00 92.19 100 VAL A C 1
ATOM 793 O O . VAL A 1 100 ? -8.339 4.308 2.477 1.00 92.19 100 VAL A O 1
ATOM 796 N N . LYS A 1 101 ? -10.560 4.273 2.773 1.00 92.62 101 LYS A N 1
ATOM 797 C CA . LYS A 1 101 ? -10.878 4.008 1.366 1.00 92.62 101 LYS A CA 1
ATOM 798 C C . LYS A 1 101 ? -10.378 5.122 0.446 1.00 92.62 101 LYS A C 1
ATOM 800 O O . LYS A 1 101 ? -9.792 4.830 -0.596 1.00 92.62 101 LYS A O 1
ATOM 805 N N . ILE A 1 102 ? -10.585 6.384 0.826 1.00 95.12 102 ILE A N 1
ATOM 806 C CA . ILE A 1 102 ? -10.098 7.541 0.060 1.00 95.12 102 ILE A CA 1
ATOM 807 C C . ILE A 1 102 ? -8.565 7.546 0.025 1.00 95.12 102 ILE A C 1
ATOM 809 O O . ILE A 1 102 ? -7.986 7.711 -1.049 1.00 95.12 102 ILE A O 1
ATOM 813 N N . TYR A 1 103 ? -7.913 7.295 1.163 1.00 92.56 103 TYR A N 1
ATOM 814 C CA . TYR A 1 103 ? -6.457 7.180 1.253 1.00 92.56 103 TYR A CA 1
ATOM 815 C C . TYR A 1 103 ? -5.908 6.080 0.333 1.00 92.56 103 TYR A C 1
ATOM 817 O O . TYR A 1 103 ? -5.029 6.336 -0.489 1.00 92.56 103 TYR A O 1
ATOM 825 N N . SER A 1 104 ? -6.472 4.870 0.397 1.00 89.81 104 SER A N 1
ATOM 826 C CA . SER A 1 104 ? -6.045 3.753 -0.452 1.00 89.81 104 SER A CA 1
ATOM 827 C C . SER A 1 104 ? -6.217 4.061 -1.942 1.00 89.81 104 SER A C 1
ATOM 829 O O . SER A 1 104 ? -5.317 3.774 -2.730 1.00 89.81 104 SER A O 1
ATOM 831 N N . LEU A 1 105 ? -7.336 4.680 -2.338 1.00 92.31 105 LEU A N 1
ATOM 832 C CA . LEU A 1 105 ? -7.561 5.103 -3.724 1.00 92.31 105 LEU A CA 1
ATOM 833 C C . LEU A 1 105 ? -6.534 6.146 -4.171 1.00 92.31 105 LEU A C 1
ATOM 835 O O . LEU A 1 105 ? -5.978 6.022 -5.261 1.00 92.31 105 LEU A O 1
ATOM 839 N N . TYR A 1 106 ? -6.243 7.134 -3.324 1.00 91.94 106 TYR A N 1
ATOM 840 C CA . TYR A 1 106 ? -5.228 8.148 -3.596 1.00 91.94 106 TYR A CA 1
ATOM 841 C C . TYR A 1 106 ? -3.844 7.521 -3.824 1.00 91.94 106 TYR A C 1
ATOM 843 O O . TYR A 1 106 ? -3.186 7.838 -4.815 1.00 91.94 106 TYR A O 1
ATOM 851 N N . CYS A 1 107 ? -3.427 6.574 -2.977 1.00 89.62 107 CYS A N 1
ATOM 852 C CA . CYS A 1 107 ? -2.155 5.864 -3.138 1.00 89.62 107 CYS A CA 1
ATOM 853 C C . CYS A 1 107 ? -2.094 5.044 -4.436 1.00 89.62 107 CYS A C 1
ATOM 855 O O . CYS A 1 107 ? -1.072 5.057 -5.123 1.00 89.62 107 CYS A O 1
ATOM 857 N N . ILE A 1 108 ? -3.182 4.355 -4.798 1.00 86.56 108 ILE A N 1
ATOM 858 C CA . ILE A 1 108 ? -3.256 3.564 -6.037 1.00 86.56 108 ILE A CA 1
ATOM 859 C C . ILE A 1 108 ? -3.167 4.473 -7.269 1.00 86.56 108 ILE A C 1
ATOM 861 O O . ILE A 1 108 ? -2.408 4.180 -8.192 1.00 86.56 108 ILE A O 1
ATOM 865 N N . ILE A 1 109 ? -3.900 5.591 -7.280 1.00 89.88 109 ILE A N 1
ATOM 866 C CA . ILE A 1 109 ? -3.871 6.562 -8.384 1.00 89.88 109 ILE A CA 1
ATOM 867 C C . ILE A 1 109 ? -2.485 7.202 -8.494 1.00 89.88 109 ILE A C 1
ATOM 869 O O . ILE A 1 109 ? -1.923 7.254 -9.586 1.00 89.88 109 ILE A O 1
ATOM 873 N N . GLY A 1 110 ? -1.906 7.633 -7.369 1.00 88.38 110 GLY A N 1
ATOM 874 C CA . GLY A 1 110 ? -0.556 8.196 -7.326 1.00 88.38 110 GLY A CA 1
ATOM 875 C C . GLY A 1 110 ? 0.489 7.229 -7.883 1.00 88.38 110 GLY A C 1
ATOM 876 O O . GLY A 1 110 ? 1.345 7.634 -8.671 1.00 88.38 110 GLY A O 1
ATOM 877 N N . MET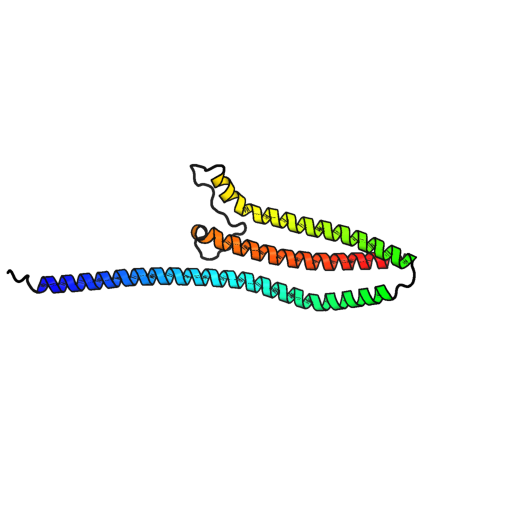 A 1 111 ? 0.366 5.938 -7.562 1.00 84.06 111 MET A N 1
ATOM 878 C CA . MET A 1 111 ? 1.224 4.910 -8.144 1.00 84.06 111 MET A CA 1
ATOM 879 C C . MET A 1 111 ? 1.003 4.743 -9.648 1.00 84.06 111 MET A C 1
ATOM 881 O O . MET A 1 111 ? 1.967 4.665 -10.406 1.00 84.06 111 MET A O 1
ATOM 885 N N . GLY A 1 112 ? -0.252 4.729 -10.101 1.00 83.94 112 GLY A N 1
ATOM 886 C CA . GLY A 1 112 ? -0.575 4.693 -11.528 1.00 83.94 112 GLY A CA 1
ATOM 887 C C . GLY A 1 112 ? 0.084 5.841 -12.299 1.00 83.94 112 GLY A C 1
ATOM 888 O O . GLY A 1 112 ? 0.700 5.609 -13.337 1.00 83.94 112 GLY A O 1
ATOM 889 N N . CYS A 1 113 ? 0.040 7.060 -11.755 1.00 86.44 113 CYS A N 1
ATOM 890 C CA . CYS A 1 113 ? 0.702 8.229 -12.338 1.00 86.44 113 CYS A CA 1
ATOM 891 C C . CYS A 1 113 ? 2.232 8.089 -12.366 1.00 86.44 113 CYS A C 1
ATOM 893 O O . CYS A 1 113 ? 2.857 8.409 -13.376 1.00 86.44 113 CYS A O 1
ATOM 895 N N . PHE A 1 114 ? 2.841 7.592 -11.284 1.00 81.25 114 PHE A N 1
ATOM 896 C CA . PHE A 1 114 ? 4.288 7.368 -11.219 1.00 81.25 114 PHE A CA 1
ATOM 897 C C . PHE A 1 114 ? 4.752 6.331 -12.251 1.00 81.25 114 PHE A C 1
ATOM 899 O O . PHE A 1 114 ? 5.749 6.532 -12.941 1.00 81.25 114 PHE A O 1
ATOM 906 N N . LEU A 1 115 ? 3.989 5.249 -12.414 1.00 77.75 115 LEU A N 1
ATOM 907 C CA . LEU A 1 115 ? 4.257 4.213 -13.411 1.00 77.75 115 LEU A CA 1
ATOM 908 C C . LEU A 1 115 ? 4.002 4.674 -14.851 1.00 77.75 115 LEU A C 1
ATOM 910 O O . LEU A 1 115 ? 4.604 4.133 -15.775 1.00 77.75 115 LEU A O 1
ATOM 914 N N . ALA A 1 116 ? 3.136 5.666 -15.059 1.00 79.88 116 ALA A N 1
ATOM 915 C CA . ALA A 1 116 ? 2.896 6.238 -16.378 1.00 79.88 116 ALA A CA 1
ATOM 916 C C . ALA A 1 116 ? 4.074 7.099 -16.874 1.00 79.88 116 ALA A C 1
ATOM 918 O O . ALA A 1 116 ? 4.287 7.168 -18.083 1.00 79.88 116 ALA A O 1
ATOM 919 N N . MET A 1 117 ? 4.873 7.693 -15.973 1.00 79.31 117 MET A N 1
ATOM 920 C CA . MET A 1 117 ? 6.019 8.550 -16.326 1.00 79.31 117 MET A CA 1
ATOM 921 C C . MET A 1 117 ? 7.021 7.918 -17.314 1.00 79.31 117 MET A C 1
ATOM 923 O O . MET A 1 117 ? 7.348 8.575 -18.306 1.00 79.31 117 MET A O 1
ATOM 927 N N . PRO A 1 118 ? 7.509 6.676 -17.130 1.00 73.19 118 PRO A N 1
ATOM 928 C CA . PRO A 1 118 ? 8.395 6.054 -18.115 1.00 73.19 118 PRO A CA 1
ATOM 929 C C . PRO A 1 118 ? 7.695 5.737 -19.438 1.00 73.19 118 PRO A C 1
ATOM 931 O O . PRO A 1 118 ? 8.312 5.870 -20.487 1.00 73.19 118 PRO A O 1
ATOM 934 N N . ILE A 1 119 ? 6.404 5.389 -19.411 1.00 74.56 119 ILE A N 1
ATOM 935 C CA . ILE A 1 119 ? 5.614 5.041 -20.607 1.00 74.56 119 ILE A CA 1
ATOM 936 C C . ILE A 1 119 ? 5.343 6.278 -21.475 1.00 74.56 119 ILE A C 1
ATOM 938 O O . ILE A 1 119 ? 5.192 6.164 -22.694 1.00 74.56 119 ILE A O 1
ATOM 942 N N . THR A 1 120 ? 5.324 7.473 -20.878 1.00 74.19 120 THR A N 1
ATOM 943 C CA . THR A 1 120 ? 5.108 8.721 -21.617 1.00 74.19 120 THR A CA 1
ATOM 944 C C . THR A 1 120 ? 6.126 8.926 -22.734 1.00 74.19 120 THR A C 1
ATOM 946 O O . THR A 1 120 ? 5.729 9.364 -23.806 1.00 74.19 120 THR A O 1
ATOM 949 N N . TYR A 1 121 ? 7.402 8.578 -22.533 1.00 72.69 121 TYR A N 1
ATOM 950 C CA . TYR A 1 121 ? 8.456 8.761 -23.541 1.00 72.69 121 TYR A CA 1
ATOM 951 C C . TYR A 1 121 ? 8.237 7.932 -24.826 1.00 72.69 121 TYR A C 1
ATOM 953 O O . TYR A 1 121 ? 8.134 8.543 -25.892 1.00 72.69 121 TYR A O 1
ATOM 961 N N . PRO A 1 122 ? 8.087 6.590 -24.779 1.00 72.06 122 PRO A N 1
ATOM 962 C CA . PRO A 1 122 ? 7.805 5.790 -25.971 1.00 72.06 122 PRO A CA 1
ATOM 963 C C . PRO A 1 122 ? 6.443 6.114 -26.600 1.00 72.06 122 PRO A C 1
ATOM 965 O O . PRO A 1 122 ? 6.306 6.058 -27.822 1.00 72.06 122 PRO A O 1
ATOM 968 N N . LEU A 1 123 ? 5.438 6.497 -25.802 1.00 73.88 123 LEU A N 1
ATOM 969 C CA . LEU A 1 123 ? 4.151 6.945 -26.338 1.00 73.88 123 LEU A CA 1
ATOM 970 C C . LEU A 1 123 ? 4.297 8.247 -27.143 1.00 73.88 123 LEU A C 1
ATOM 972 O O . LEU A 1 123 ? 3.708 8.379 -28.215 1.00 73.88 123 LEU A O 1
ATOM 976 N N . LEU A 1 124 ? 5.096 9.198 -26.651 1.00 72.75 124 LEU A N 1
ATOM 977 C CA . LEU A 1 124 ? 5.332 10.471 -27.331 1.00 72.75 124 LEU A CA 1
ATOM 978 C C . LEU A 1 124 ? 6.107 10.295 -28.637 1.00 72.75 124 LEU A C 1
ATOM 980 O O . LEU A 1 124 ? 5.847 11.036 -29.579 1.00 72.75 124 LEU A O 1
ATOM 984 N N . ASP A 1 125 ? 7.010 9.317 -28.716 1.00 72.69 125 ASP A N 1
ATOM 985 C CA . ASP A 1 125 ? 7.722 8.982 -29.955 1.00 72.69 125 ASP A CA 1
ATOM 986 C C . ASP A 1 125 ? 6.819 8.302 -30.994 1.00 72.69 125 ASP A C 1
ATOM 988 O O . ASP A 1 125 ? 7.020 8.492 -32.192 1.00 72.69 125 ASP A O 1
ATOM 992 N N . TYR A 1 126 ? 5.796 7.559 -30.558 1.00 74.88 126 TYR A N 1
ATOM 993 C CA . TYR A 1 126 ? 4.789 6.988 -31.456 1.00 74.88 126 TYR A CA 1
ATOM 994 C C . TYR A 1 126 ? 3.834 8.051 -32.019 1.00 74.88 126 TYR A C 1
ATOM 996 O O . TYR A 1 126 ? 3.512 8.029 -33.206 1.00 74.88 126 TYR A O 1
ATOM 1004 N N . VAL A 1 127 ? 3.370 8.983 -31.177 1.00 81.44 127 VAL A N 1
ATOM 1005 C CA . VAL A 1 127 ? 2.389 10.010 -31.578 1.00 81.44 127 VAL A CA 1
ATOM 1006 C C . VAL A 1 127 ? 3.056 11.188 -32.297 1.00 81.44 127 VAL A C 1
ATOM 1008 O O . VAL A 1 127 ? 2.499 11.713 -33.258 1.00 81.44 127 VAL A O 1
ATOM 1011 N N . ILE A 1 128 ? 4.236 11.616 -31.837 1.00 79.19 128 ILE A N 1
ATOM 1012 C CA . ILE A 1 128 ? 4.995 12.748 -32.384 1.00 79.19 128 ILE A CA 1
ATOM 1013 C C . ILE A 1 128 ? 6.473 12.338 -32.504 1.00 79.19 128 ILE A C 1
ATOM 1015 O O . ILE A 1 128 ? 7.287 12.672 -31.627 1.00 79.19 128 ILE A O 1
ATOM 1019 N N . PRO A 1 129 ? 6.836 11.615 -33.581 1.00 72.00 129 PRO A N 1
ATOM 1020 C CA . PRO A 1 129 ? 8.221 11.245 -33.829 1.00 72.00 129 PRO A CA 1
ATOM 1021 C C . PRO A 1 129 ? 9.047 12.511 -34.091 1.00 72.00 129 PRO A C 1
ATOM 1023 O O . PRO A 1 129 ? 8.782 13.254 -35.034 1.00 72.00 129 PRO A O 1
ATOM 1026 N N . MET A 1 130 ? 10.040 12.785 -33.241 1.00 65.00 130 MET A N 1
ATOM 1027 C CA . MET A 1 130 ? 10.989 13.879 -33.470 1.00 65.00 130 MET A CA 1
ATOM 1028 C C . MET A 1 130 ? 12.154 13.398 -34.341 1.00 65.00 130 MET A C 1
ATOM 1030 O O . MET A 1 130 ? 12.692 12.316 -34.120 1.00 65.00 130 MET A O 1
ATOM 1034 N N . GLU A 1 131 ? 12.587 14.222 -35.300 1.00 64.12 131 GLU A N 1
ATOM 1035 C CA . GLU A 1 131 ? 13.763 13.936 -36.144 1.00 64.12 131 GLU A CA 1
ATOM 1036 C C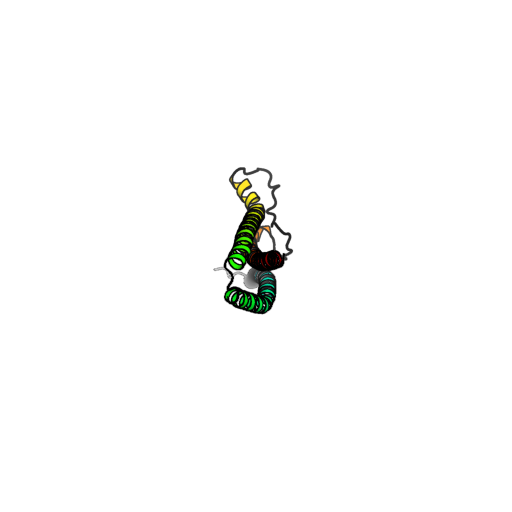 . GLU A 1 131 ? 15.085 13.957 -35.356 1.00 64.12 131 GLU A C 1
ATOM 1038 O O . GLU A 1 131 ? 16.042 13.278 -35.726 1.00 64.12 131 GLU A O 1
ATOM 1043 N N . ASN A 1 132 ? 15.142 14.702 -34.246 1.00 59.84 132 ASN A N 1
ATOM 1044 C CA . ASN A 1 132 ? 16.286 14.741 -33.341 1.00 59.84 132 ASN A CA 1
ATOM 1045 C C . ASN A 1 132 ? 16.010 13.836 -32.129 1.00 59.84 132 ASN A C 1
ATOM 1047 O O . ASN A 1 132 ? 15.098 14.108 -31.346 1.00 59.84 132 ASN A O 1
ATOM 1051 N N . LYS A 1 133 ? 16.785 12.755 -31.974 1.00 61.91 133 LYS A N 1
ATOM 1052 C CA . LYS A 1 133 ? 16.650 11.750 -30.900 1.00 61.91 133 LYS A CA 1
ATOM 1053 C C . LYS A 1 133 ? 17.121 12.265 -29.529 1.00 61.91 133 LYS A C 1
ATOM 1055 O O . LYS A 1 133 ? 17.916 11.621 -28.855 1.00 61.91 133 LYS A O 1
ATOM 1060 N N . THR A 1 134 ? 16.661 13.434 -29.095 1.00 61.22 134 THR A N 1
ATOM 1061 C CA . THR A 1 134 ? 17.040 14.022 -27.798 1.00 61.22 134 THR A CA 1
ATOM 1062 C C . THR A 1 134 ? 16.344 13.365 -26.604 1.00 61.22 134 THR A C 1
ATOM 1064 O O . THR A 1 134 ? 16.758 13.588 -25.469 1.00 61.22 134 THR A O 1
ATOM 1067 N N . ARG A 1 135 ? 15.289 12.569 -26.826 1.00 60.25 135 ARG A N 1
ATOM 1068 C CA . ARG A 1 135 ? 14.571 11.854 -25.763 1.00 60.25 135 ARG A CA 1
ATOM 1069 C C . ARG A 1 135 ? 15.303 10.552 -25.434 1.00 60.25 135 ARG A C 1
ATOM 1071 O O . ARG A 1 135 ? 15.148 9.554 -26.128 1.00 60.25 135 ARG A O 1
ATOM 1078 N N . THR A 1 136 ? 16.111 10.561 -24.381 1.00 58.56 136 THR A N 1
ATOM 1079 C CA . THR A 1 136 ? 16.676 9.336 -23.807 1.00 58.56 136 THR A CA 1
ATOM 1080 C C . THR A 1 136 ? 15.591 8.574 -23.046 1.00 58.56 136 THR A C 1
ATOM 1082 O O . THR A 1 136 ? 14.835 9.156 -22.269 1.00 58.56 136 THR A O 1
ATOM 1085 N N . MET A 1 137 ? 15.502 7.262 -23.284 1.00 60.75 137 MET A N 1
ATOM 1086 C CA . MET A 1 137 ? 14.582 6.347 -22.598 1.00 60.75 137 MET A CA 1
ATOM 1087 C C . MET A 1 137 ? 15.001 6.226 -21.125 1.00 60.75 137 MET A C 1
ATOM 1089 O O . MET A 1 137 ? 15.806 5.374 -20.757 1.00 60.75 137 MET A O 1
ATOM 1093 N N . GLY A 1 138 ? 14.515 7.142 -20.289 1.00 57.72 138 GLY A N 1
ATOM 1094 C CA . GLY A 1 138 ? 14.817 7.177 -18.863 1.00 57.72 138 GLY A CA 1
ATOM 1095 C C . GLY A 1 138 ? 13.916 6.231 -18.076 1.00 57.72 138 GLY A C 1
ATOM 1096 O O . GLY A 1 138 ? 12.692 6.352 -18.115 1.00 57.72 138 GLY A O 1
ATOM 1097 N N . GLU A 1 139 ? 14.520 5.309 -17.331 1.00 57.56 139 GLU A N 1
ATOM 1098 C CA . GLU A 1 139 ? 13.849 4.634 -16.216 1.00 57.56 139 GLU A CA 1
ATOM 1099 C C . GLU A 1 139 ? 13.440 5.689 -15.161 1.00 57.56 139 GLU A C 1
ATOM 1101 O O . GLU A 1 139 ? 14.180 6.653 -14.941 1.00 57.56 139 GLU A O 1
ATOM 1106 N N . PRO A 1 140 ? 12.300 5.532 -14.462 1.00 53.03 140 PRO A N 1
ATOM 1107 C CA . PRO A 1 140 ? 11.832 6.513 -13.477 1.00 53.03 140 PRO A CA 1
ATOM 1108 C C . PRO A 1 140 ? 12.723 6.572 -12.223 1.00 53.03 140 PRO A C 1
ATOM 1110 O O . PRO A 1 140 ? 12.633 7.514 -11.440 1.00 53.03 140 PRO A O 1
ATOM 1113 N N . ALA A 1 141 ? 13.604 5.584 -12.042 1.00 53.38 141 ALA A N 1
ATOM 1114 C CA . ALA A 1 141 ? 14.675 5.590 -11.060 1.00 53.38 141 ALA A CA 1
ATOM 1115 C C . ALA A 1 141 ? 15.972 5.117 -11.726 1.00 53.38 141 ALA A C 1
ATOM 1117 O O . ALA A 1 141 ? 16.006 4.052 -12.343 1.00 53.38 141 ALA A O 1
ATOM 1118 N N . TYR A 1 142 ? 17.048 5.892 -11.581 1.00 54.53 142 TYR A N 1
ATOM 1119 C CA . TYR A 1 142 ? 18.367 5.500 -12.068 1.00 54.53 142 TYR A CA 1
ATOM 1120 C C . TYR A 1 142 ? 18.910 4.379 -11.178 1.00 54.53 142 TYR A C 1
ATOM 1122 O O . TYR A 1 142 ? 19.423 4.623 -10.086 1.00 54.53 142 TYR A O 1
ATOM 1130 N N . VAL A 1 143 ? 18.742 3.134 -11.615 1.00 58.41 143 VAL A N 1
ATOM 1131 C CA . VAL A 1 143 ? 19.336 1.973 -10.956 1.00 58.41 143 VAL A CA 1
ATOM 1132 C C . VAL A 1 143 ? 20.487 1.497 -11.829 1.00 58.41 143 VAL A C 1
ATOM 1134 O O . VAL A 1 143 ? 20.284 1.064 -12.963 1.00 58.41 143 VAL A O 1
ATOM 1137 N N . GLU A 1 144 ? 21.707 1.586 -11.302 1.00 58.16 144 GLU A N 1
ATOM 1138 C CA . GLU A 1 144 ? 22.905 1.077 -11.967 1.00 58.16 144 GLU A CA 1
ATOM 1139 C C . GLU A 1 144 ? 22.866 -0.451 -11.986 1.00 58.16 144 GLU A C 1
ATOM 1141 O O . GLU A 1 144 ? 23.415 -1.141 -11.129 1.00 58.16 144 GLU A O 1
ATOM 1146 N N . TYR A 1 145 ? 22.179 -1.001 -12.981 1.00 58.94 145 TYR A N 1
ATOM 1147 C CA . TYR A 1 145 ? 22.131 -2.439 -13.187 1.00 58.94 145 TYR A CA 1
ATOM 1148 C C . TYR A 1 145 ? 23.426 -2.986 -13.797 1.00 58.94 145 TYR A C 1
ATOM 1150 O O . TYR A 1 145 ? 23.532 -4.193 -13.945 1.00 58.94 145 TYR A O 1
ATOM 1158 N N . GLY A 1 146 ? 24.406 -2.146 -14.162 1.00 58.25 146 GLY A N 1
ATOM 1159 C CA . GLY A 1 146 ? 25.606 -2.578 -14.898 1.00 58.25 146 GLY A CA 1
ATOM 1160 C C . GLY A 1 146 ? 25.291 -3.125 -16.299 1.00 58.25 146 GLY A C 1
ATOM 1161 O O . GLY A 1 146 ? 26.110 -3.814 -16.900 1.00 58.25 146 GLY A O 1
ATOM 1162 N N . LEU A 1 147 ? 24.086 -2.843 -16.802 1.00 62.22 147 LEU A N 1
ATOM 1163 C CA . LEU A 1 147 ? 23.566 -3.248 -18.104 1.00 62.22 147 LEU A CA 1
ATOM 1164 C C . LEU A 1 147 ? 23.339 -2.012 -18.962 1.00 62.22 147 LEU A C 1
ATOM 1166 O O . LEU A 1 147 ? 23.029 -0.947 -18.440 1.00 62.22 147 LEU A O 1
ATOM 1170 N N . ASP A 1 148 ? 23.440 -2.195 -20.275 1.00 65.06 148 ASP A N 1
ATOM 1171 C CA . ASP A 1 148 ? 23.073 -1.181 -21.259 1.00 65.06 148 ASP A CA 1
ATOM 1172 C C . ASP A 1 148 ? 21.545 -0.933 -21.204 1.00 65.06 148 ASP A C 1
ATOM 1174 O O . ASP A 1 148 ? 20.778 -1.830 -21.591 1.00 65.06 148 ASP A O 1
ATOM 1178 N N . PRO A 1 149 ? 21.087 0.221 -20.674 1.00 62.41 149 PRO A N 1
ATOM 1179 C CA . PRO A 1 149 ? 19.676 0.471 -20.383 1.00 62.41 149 PRO A CA 1
ATOM 1180 C C . PRO A 1 149 ? 18.826 0.548 -21.655 1.00 62.41 149 PRO A C 1
ATOM 1182 O O . PRO A 1 149 ? 17.663 0.152 -21.638 1.00 62.41 149 PRO A O 1
ATOM 1185 N N . GLU A 1 150 ? 19.410 0.951 -22.786 1.00 67.31 150 GLU A N 1
ATOM 1186 C CA . GLU A 1 150 ? 18.689 1.048 -24.060 1.00 67.31 150 GLU A CA 1
ATOM 1187 C C . GLU A 1 150 ? 18.306 -0.330 -24.620 1.00 67.31 150 GLU A C 1
ATOM 1189 O O . GLU A 1 150 ? 17.255 -0.491 -25.241 1.00 67.31 150 GLU A O 1
ATOM 1194 N N . LYS A 1 151 ? 19.123 -1.363 -24.368 1.00 69.56 151 LYS A N 1
ATOM 1195 C CA . LYS A 1 151 ? 18.891 -2.718 -24.898 1.00 69.56 151 LYS A CA 1
ATOM 1196 C C . LYS A 1 151 ? 17.904 -3.541 -24.062 1.00 69.56 151 LYS A C 1
ATOM 1198 O O . LYS A 1 151 ? 17.289 -4.465 -24.595 1.00 69.56 151 LYS A O 1
ATOM 1203 N N . TYR A 1 152 ? 17.759 -3.235 -22.773 1.00 68.62 152 TYR A N 1
ATOM 1204 C CA . TYR A 1 152 ? 16.941 -4.017 -21.831 1.00 68.62 152 TYR A CA 1
ATOM 1205 C C . TYR A 1 152 ? 15.813 -3.228 -21.167 1.00 68.62 152 TYR A C 1
ATOM 1207 O O . TYR A 1 152 ? 15.229 -3.697 -20.192 1.00 68.62 152 TYR A O 1
ATOM 1215 N N . TYR A 1 153 ? 15.464 -2.082 -21.741 1.00 69.81 153 TYR A N 1
ATOM 1216 C CA . TYR A 1 153 ? 14.419 -1.191 -21.254 1.00 69.81 153 TYR A CA 1
ATOM 1217 C C . TYR A 1 153 ? 13.095 -1.910 -20.923 1.00 69.81 153 TYR A C 1
ATOM 1219 O O . TYR A 1 153 ? 12.619 -1.865 -19.794 1.00 69.81 153 TYR A O 1
ATOM 1227 N N . TYR A 1 154 ? 12.516 -2.669 -21.863 1.00 71.94 154 TYR A N 1
ATOM 1228 C CA . TYR A 1 154 ? 11.209 -3.313 -21.644 1.00 71.94 154 TYR A CA 1
ATOM 1229 C C . TYR A 1 154 ? 11.198 -4.363 -20.510 1.00 71.94 154 TYR A C 1
ATOM 1231 O O . TYR A 1 154 ? 10.295 -4.312 -19.672 1.00 71.94 154 TYR A O 1
ATOM 1239 N N . PRO A 1 155 ? 12.164 -5.305 -20.425 1.00 71.44 155 PRO A N 1
ATOM 1240 C CA . PRO A 1 155 ? 12.263 -6.218 -19.284 1.00 71.44 155 PRO A CA 1
ATOM 1241 C C . PRO A 1 155 ? 12.439 -5.517 -17.931 1.00 71.44 155 PRO A C 1
ATOM 1243 O O . PRO A 1 155 ? 11.809 -5.928 -16.955 1.00 71.44 155 PRO A O 1
ATOM 1246 N N . LEU A 1 156 ? 13.280 -4.476 -17.867 1.00 72.19 156 LEU A N 1
ATOM 1247 C CA . LEU A 1 156 ? 13.524 -3.715 -16.636 1.00 72.19 156 LEU A CA 1
ATOM 1248 C C . LEU A 1 156 ? 12.258 -2.983 -16.189 1.00 72.19 156 LEU A C 1
ATOM 1250 O O . LEU A 1 156 ? 11.855 -3.109 -15.031 1.00 72.19 156 LEU A O 1
ATOM 1254 N N . MET A 1 157 ? 11.577 -2.324 -17.124 1.00 73.62 157 MET A N 1
ATOM 1255 C CA . MET A 1 157 ? 10.326 -1.615 -16.876 1.00 73.62 157 MET A CA 1
ATOM 1256 C C . MET A 1 157 ? 9.233 -2.547 -16.328 1.00 73.62 157 MET A C 1
ATOM 1258 O O . MET A 1 157 ? 8.570 -2.215 -15.345 1.00 73.62 157 MET A O 1
ATOM 1262 N N . ILE A 1 158 ? 9.060 -3.743 -16.908 1.00 75.81 158 ILE A N 1
ATOM 1263 C CA . ILE A 1 158 ? 8.070 -4.728 -16.435 1.00 75.81 158 ILE A CA 1
ATOM 1264 C C . ILE A 1 158 ? 8.402 -5.199 -15.013 1.00 75.81 158 ILE A C 1
ATOM 1266 O O . ILE A 1 158 ? 7.522 -5.284 -14.153 1.00 75.81 158 ILE A O 1
ATOM 1270 N N . GLN A 1 159 ? 9.673 -5.486 -14.735 1.00 74.25 159 GLN A N 1
ATOM 1271 C CA . GLN A 1 159 ? 10.109 -5.886 -13.400 1.00 74.25 159 GLN A CA 1
ATOM 1272 C C . GLN A 1 159 ? 9.896 -4.761 -12.372 1.00 74.25 159 GLN A C 1
ATOM 1274 O O . GLN A 1 159 ? 9.418 -5.023 -11.263 1.00 74.25 159 GLN A O 1
ATOM 1279 N N . GLY A 1 160 ? 10.221 -3.518 -12.736 1.00 73.06 160 GLY A N 1
ATOM 1280 C CA . GLY A 1 160 ? 9.988 -2.331 -11.914 1.00 73.06 160 GLY A CA 1
ATOM 1281 C C . GLY A 1 160 ? 8.504 -2.109 -11.624 1.00 73.06 160 GLY A C 1
ATOM 1282 O O . GLY A 1 160 ? 8.137 -1.830 -10.483 1.00 73.06 160 GLY A O 1
ATOM 1283 N N . PHE A 1 161 ? 7.644 -2.340 -12.617 1.00 77.50 161 PHE A N 1
ATOM 1284 C CA . PHE A 1 161 ? 6.191 -2.256 -12.486 1.00 77.50 161 PHE A CA 1
ATOM 1285 C C . PHE A 1 161 ? 5.649 -3.234 -11.436 1.00 77.50 161 PHE A C 1
ATOM 1287 O O . PHE A 1 161 ? 5.018 -2.818 -10.462 1.00 77.50 161 PHE A O 1
ATOM 1294 N N . PHE A 1 162 ? 5.945 -4.531 -11.575 1.00 78.31 162 PHE A N 1
ATOM 1295 C CA . PHE A 1 162 ? 5.470 -5.538 -10.619 1.00 78.31 162 PHE A CA 1
ATOM 1296 C C . PHE A 1 162 ? 6.089 -5.363 -9.226 1.00 78.31 162 PHE A C 1
ATOM 1298 O O . PHE A 1 162 ? 5.399 -5.531 -8.219 1.00 78.31 162 PHE A O 1
ATOM 1305 N N . GLY A 1 163 ? 7.368 -4.980 -9.153 1.00 75.56 163 GLY A N 1
ATOM 1306 C CA . GLY A 1 163 ? 8.041 -4.695 -7.884 1.00 75.56 163 GLY A CA 1
ATOM 1307 C C . GLY A 1 163 ? 7.437 -3.494 -7.151 1.00 75.56 163 GLY A C 1
ATOM 1308 O O . GLY A 1 163 ? 7.219 -3.554 -5.940 1.00 75.56 163 GLY A O 1
ATOM 1309 N N . GLY A 1 164 ? 7.124 -2.422 -7.882 1.00 76.31 164 GLY A N 1
ATOM 1310 C CA . GLY A 1 164 ? 6.494 -1.225 -7.335 1.00 76.31 164 GLY A CA 1
ATOM 1311 C C . GLY A 1 164 ? 5.070 -1.483 -6.841 1.00 76.31 164 GLY A C 1
ATOM 1312 O O . GLY A 1 164 ? 4.737 -1.101 -5.717 1.00 76.31 164 GLY A O 1
ATOM 1313 N N . LEU A 1 165 ? 4.252 -2.180 -7.637 1.00 80.00 165 LEU A N 1
ATOM 1314 C CA . LEU A 1 165 ? 2.892 -2.562 -7.240 1.00 80.00 165 LEU A CA 1
ATOM 1315 C C . LEU A 1 165 ? 2.885 -3.420 -5.971 1.00 80.00 165 LEU A C 1
ATOM 1317 O O . LEU A 1 165 ? 2.109 -3.153 -5.052 1.00 80.00 165 LEU A O 1
ATOM 1321 N N . GLY A 1 166 ? 3.780 -4.410 -5.897 1.00 77.75 166 GLY A N 1
ATOM 1322 C CA . GLY A 1 166 ? 3.939 -5.249 -4.710 1.00 77.75 166 GLY A CA 1
ATOM 1323 C C . GLY A 1 166 ? 4.256 -4.418 -3.467 1.00 77.75 166 GLY A C 1
ATOM 1324 O O . GLY A 1 166 ? 3.528 -4.496 -2.482 1.00 77.75 166 GLY A O 1
ATOM 1325 N N . CYS A 1 167 ? 5.271 -3.551 -3.538 1.00 76.38 167 CYS A N 1
ATOM 1326 C CA . CYS A 1 167 ? 5.645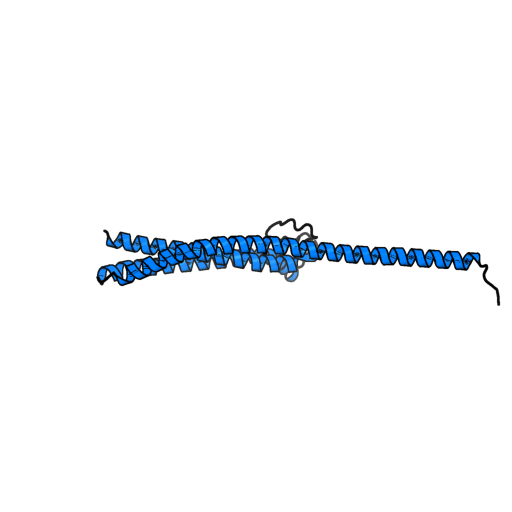 -2.665 -2.432 1.00 76.38 167 CYS A CA 1
ATOM 1327 C C . CYS A 1 167 ? 4.471 -1.820 -1.929 1.00 76.38 167 CYS A C 1
ATOM 1329 O O . CYS A 1 167 ? 4.163 -1.830 -0.740 1.00 76.38 167 CYS A O 1
ATOM 1331 N N . ILE A 1 168 ? 3.804 -1.098 -2.829 1.00 81.38 168 ILE A N 1
ATOM 1332 C CA . ILE A 1 168 ? 2.759 -0.144 -2.439 1.00 81.38 168 ILE A CA 1
ATOM 1333 C C . ILE A 1 168 ? 1.530 -0.852 -1.894 1.00 81.38 168 ILE A C 1
ATOM 1335 O O . ILE A 1 168 ? 0.964 -0.382 -0.914 1.00 81.38 168 ILE A O 1
ATOM 1339 N N . SER A 1 169 ? 1.150 -2.001 -2.456 1.00 80.50 169 SER A N 1
ATOM 1340 C CA . SER A 1 169 ? 0.030 -2.780 -1.917 1.00 80.50 169 SER A CA 1
ATOM 1341 C C . SER A 1 169 ? 0.242 -3.153 -0.445 1.00 80.50 169 SER A C 1
ATOM 1343 O O . SER A 1 169 ? -0.682 -3.063 0.360 1.00 80.50 169 SER A O 1
ATOM 1345 N N . VAL A 1 170 ? 1.479 -3.496 -0.079 1.00 80.31 170 VAL A N 1
ATOM 1346 C CA . VAL A 1 170 ? 1.841 -3.880 1.283 1.00 80.31 170 VAL A CA 1
ATOM 1347 C C . VAL A 1 170 ? 1.883 -2.667 2.218 1.00 80.31 170 VAL A C 1
ATOM 1349 O O . VAL A 1 170 ? 1.343 -2.738 3.321 1.00 80.31 170 VAL A O 1
ATOM 1352 N N . PHE A 1 171 ? 2.438 -1.537 1.766 1.00 81.75 171 PHE A N 1
ATOM 1353 C CA . PHE A 1 171 ? 2.398 -0.274 2.516 1.00 81.75 171 PHE A CA 1
ATOM 1354 C C . PHE A 1 171 ? 0.962 0.190 2.780 1.00 81.75 171 PHE A C 1
ATOM 1356 O O . PHE A 1 171 ? 0.599 0.446 3.924 1.00 81.75 171 PHE A O 1
ATOM 1363 N N . VAL A 1 172 ? 0.119 0.212 1.745 1.00 86.56 172 VAL A N 1
ATOM 1364 C CA . VAL A 1 172 ? -1.291 0.603 1.871 1.00 86.56 172 VAL A CA 1
ATOM 1365 C C . VAL A 1 172 ? -2.036 -0.332 2.823 1.00 86.56 172 VAL A C 1
ATOM 1367 O O . VAL A 1 172 ? -2.841 0.141 3.618 1.00 86.56 172 VAL A O 1
ATOM 1370 N N . ALA A 1 173 ? -1.762 -1.641 2.796 1.00 83.00 173 ALA A N 1
ATOM 1371 C CA . ALA A 1 1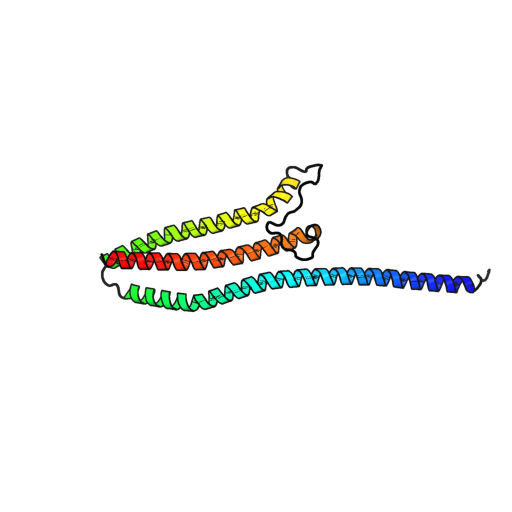73 ? -2.378 -2.591 3.723 1.00 83.00 173 ALA A CA 1
ATOM 1372 C C . ALA A 1 173 ? -1.981 -2.335 5.187 1.00 83.00 173 ALA A C 1
ATOM 1374 O O . ALA A 1 173 ? -2.831 -2.416 6.078 1.00 83.00 173 ALA A O 1
ATOM 1375 N N . PHE A 1 174 ? -0.711 -2.010 5.442 1.00 82.62 174 PHE A N 1
ATOM 1376 C CA . PHE A 1 174 ? -0.232 -1.664 6.779 1.00 82.62 174 PHE A CA 1
ATOM 1377 C C . PHE A 1 174 ? -0.873 -0.365 7.284 1.00 82.62 174 PHE A C 1
ATOM 1379 O O . PHE A 1 174 ? -1.452 -0.350 8.372 1.00 82.62 174 PHE A O 1
ATOM 1386 N N . ASP A 1 175 ? -0.843 0.688 6.467 1.00 86.56 175 ASP A N 1
ATOM 1387 C CA . ASP A 1 175 ? -1.409 1.994 6.810 1.00 86.56 175 ASP A CA 1
ATOM 1388 C C . ASP A 1 175 ? -2.921 1.910 7.026 1.00 86.56 175 ASP A C 1
ATOM 1390 O O . ASP A 1 175 ? -3.429 2.415 8.024 1.00 86.56 175 ASP A O 1
ATOM 1394 N N . ALA A 1 176 ? -3.643 1.201 6.153 1.00 88.38 176 ALA A N 1
ATOM 1395 C CA . ALA A 1 176 ? -5.077 0.974 6.306 1.00 88.38 176 ALA A CA 1
ATOM 1396 C C . ALA A 1 176 ? -5.395 0.253 7.624 1.00 88.38 176 ALA A C 1
ATOM 1398 O O . ALA A 1 176 ? -6.313 0.651 8.340 1.00 88.38 176 ALA A O 1
ATOM 1399 N N . SER A 1 177 ? -4.613 -0.772 7.979 1.00 85.00 177 SER A N 1
ATOM 1400 C CA . SER A 1 177 ? -4.794 -1.513 9.235 1.00 85.00 177 SER A CA 1
ATOM 1401 C C . SER A 1 177 ? -4.561 -0.619 10.456 1.00 85.00 177 SER A C 1
ATOM 1403 O O . SER A 1 177 ? -5.348 -0.636 11.404 1.00 85.00 177 SER A O 1
ATOM 1405 N N . TYR A 1 178 ? -3.509 0.203 10.417 1.00 85.88 178 TYR A N 1
ATOM 1406 C CA . TYR A 1 178 ? -3.196 1.164 11.472 1.00 85.88 178 TYR A CA 1
ATOM 1407 C C . TYR A 1 178 ? -4.279 2.242 11.611 1.00 85.88 178 TYR A C 1
ATOM 1409 O O . TYR A 1 178 ? -4.774 2.482 12.709 1.00 85.88 178 TYR A O 1
ATOM 1417 N N . MET A 1 179 ? -4.716 2.841 10.503 1.00 89.12 179 MET A N 1
ATOM 1418 C CA . MET A 1 179 ? -5.774 3.853 10.496 1.00 89.12 179 MET A CA 1
ATOM 1419 C C . MET A 1 179 ? -7.106 3.304 11.023 1.00 89.12 179 MET A C 1
ATOM 1421 O O . MET A 1 179 ? -7.793 3.994 11.776 1.00 89.12 179 MET A O 1
ATOM 1425 N N . MET A 1 180 ? -7.475 2.066 10.677 1.00 86.62 180 MET A N 1
ATOM 1426 C CA . MET A 1 180 ? -8.671 1.417 11.230 1.00 86.62 180 MET A CA 1
ATOM 1427 C C . MET A 1 180 ? -8.562 1.227 12.749 1.00 86.62 180 MET A C 1
ATOM 1429 O O . MET A 1 180 ? -9.521 1.501 13.467 1.00 86.62 180 MET A O 1
ATOM 1433 N N . LEU A 1 181 ? -7.390 0.823 13.250 1.00 88.00 181 LEU A N 1
ATOM 1434 C CA . LEU A 1 181 ? -7.133 0.715 14.689 1.00 88.00 181 LEU A CA 1
ATOM 1435 C C . LEU A 1 181 ? -7.252 2.074 15.392 1.00 88.00 181 LEU A C 1
ATOM 1437 O O . LEU A 1 181 ? -7.848 2.166 16.462 1.00 88.00 181 LEU A O 1
ATOM 1441 N N . THR A 1 182 ? -6.718 3.138 14.794 1.00 90.25 182 THR A N 1
ATOM 1442 C CA . THR A 1 182 ? -6.829 4.492 15.347 1.00 90.25 182 THR A CA 1
ATOM 1443 C C . THR A 1 182 ? -8.283 4.953 15.423 1.00 90.25 182 THR A C 1
ATOM 1445 O O . THR A 1 182 ? -8.689 5.470 16.458 1.00 90.25 182 THR A O 1
ATOM 1448 N N . ASN A 1 183 ? -9.083 4.730 14.375 1.00 89.06 183 ASN A N 1
ATOM 1449 C CA . ASN A 1 183 ? -10.506 5.090 14.389 1.00 89.06 183 ASN A CA 1
ATOM 1450 C C . ASN A 1 183 ? -11.296 4.294 15.434 1.00 89.06 183 ASN A C 1
ATOM 1452 O O . ASN A 1 183 ? -12.149 4.862 16.112 1.00 89.06 183 ASN A O 1
ATOM 1456 N N . TYR A 1 184 ? -10.956 3.018 15.629 1.00 87.38 184 TYR A N 1
ATOM 1457 C CA . TYR A 1 184 ? -11.525 2.212 16.706 1.00 87.38 184 TYR A CA 1
ATOM 1458 C C . TYR A 1 184 ? -11.238 2.822 18.087 1.00 87.38 184 TYR A C 1
ATOM 1460 O O . TYR A 1 184 ? -12.148 3.014 18.889 1.00 87.38 184 TYR A O 1
ATOM 1468 N N . VAL A 1 185 ? -9.982 3.199 18.348 1.00 90.06 185 VAL A N 1
ATOM 1469 C CA . VAL A 1 185 ? -9.575 3.831 19.615 1.00 90.06 185 VAL A CA 1
ATOM 1470 C C . VAL A 1 185 ? -10.241 5.197 19.811 1.00 90.06 185 VAL A C 1
ATOM 1472 O O . VAL A 1 185 ? -10.661 5.509 20.921 1.00 90.06 185 VAL A O 1
ATOM 1475 N N . ILE A 1 186 ? -10.384 6.001 18.752 1.00 90.25 186 ILE A N 1
ATOM 1476 C CA . ILE A 1 186 ? -11.131 7.270 18.804 1.00 90.25 186 ILE A CA 1
ATOM 1477 C C . ILE A 1 186 ? -12.591 7.021 19.202 1.00 90.25 186 ILE A C 1
ATOM 1479 O O . ILE A 1 186 ? -13.106 7.738 20.056 1.00 90.25 186 ILE A O 1
ATOM 1483 N N . GLY A 1 187 ? -13.226 5.984 18.647 1.00 89.56 187 GLY A N 1
ATOM 1484 C CA . GLY A 1 187 ? -14.568 5.558 19.048 1.00 89.56 187 GLY A CA 1
ATOM 1485 C C . GLY A 1 187 ? -14.655 5.237 20.540 1.00 89.56 187 GLY A C 1
ATOM 1486 O O . GLY A 1 187 ? -15.547 5.740 21.213 1.00 89.56 187 GLY A O 1
ATOM 1487 N N . LEU A 1 188 ? -13.683 4.497 21.083 1.00 89.62 188 LEU A N 1
ATOM 1488 C CA . LEU A 1 188 ? -13.622 4.198 22.521 1.00 89.62 188 LEU A CA 1
ATOM 1489 C C . LEU A 1 188 ? -13.451 5.454 23.390 1.00 89.62 188 LEU A C 1
ATOM 1491 O O . LEU A 1 188 ? -14.074 5.569 24.440 1.00 89.62 188 LEU A O 1
ATOM 1495 N N . PHE A 1 189 ? -12.631 6.419 22.965 1.00 89.06 189 PHE A N 1
ATOM 1496 C CA . PHE A 1 189 ? -12.495 7.691 23.686 1.00 89.06 189 PHE A CA 1
ATOM 1497 C C . PHE A 1 189 ? -13.754 8.558 23.610 1.00 89.06 189 PHE A C 1
ATOM 1499 O O . PHE A 1 189 ? -14.003 9.332 24.532 1.00 89.06 189 PHE A O 1
ATOM 1506 N N . ALA A 1 190 ? -14.532 8.447 22.531 1.00 89.69 190 ALA A N 1
ATOM 1507 C CA . ALA A 1 190 ? -15.812 9.133 22.409 1.00 89.69 190 ALA A CA 1
ATOM 1508 C C . ALA A 1 190 ? -16.866 8.572 23.377 1.00 89.69 190 ALA A C 1
ATOM 1510 O O . ALA A 1 190 ? -17.718 9.338 23.807 1.00 89.69 190 ALA A O 1
ATOM 1511 N N . LEU A 1 191 ? -16.776 7.287 23.746 1.00 86.56 191 LEU A N 1
ATOM 1512 C CA . LEU A 1 191 ? -17.621 6.679 24.783 1.00 86.56 191 LEU A CA 1
ATOM 1513 C C . LEU A 1 191 ? -17.283 7.167 26.193 1.00 86.56 191 LEU A C 1
ATOM 1515 O O . LEU A 1 191 ? -18.164 7.357 27.018 1.00 86.56 191 LEU A O 1
ATOM 1519 N N . ALA A 1 192 ? -15.996 7.358 26.487 1.00 80.81 192 ALA A N 1
ATOM 1520 C CA . ALA A 1 192 ? -15.529 7.724 27.824 1.00 80.81 192 ALA A CA 1
ATOM 1521 C C . ALA A 1 192 ? -15.778 9.202 28.201 1.00 80.81 192 ALA A C 1
ATOM 1523 O O . ALA A 1 192 ? -15.273 9.656 29.232 1.00 80.81 192 ALA A O 1
ATOM 1524 N N . LYS A 1 193 ? -16.473 9.964 27.351 1.00 57.09 193 LYS A N 1
ATOM 1525 C CA . LYS A 1 193 ? -16.677 11.408 27.477 1.00 57.09 193 LYS A CA 1
ATOM 1526 C C . LYS A 1 193 ? -18.109 11.738 27.866 1.00 57.09 193 LYS A C 1
ATOM 1528 O O . LYS A 1 193 ? -18.257 12.571 28.787 1.00 57.09 193 LYS A O 1
#

Sequence (193 aa):
MGRLPLPSLYILFFTHLKYKRERLGGIALEALSLIDKSTVHLRSSCAIIKLQCSRVRSELSSSKLFKSIYAKIADHWSMIDDAEELEIVSKNMEQGYGVVKIYSLYCIIGMGCFLAMPITYPLLDYVIPMENKTRTMGEPAYVEYGLDPEKYYYPLMIQGFFGGLGCISVFVAFDASYMMLTNYVIGLFALAK

Secondary structure (DSSP, 8-state):
-----HHHHHHHHHHHHHHHHHHHHHHHHHHHHHHHHHHHHHHHHHHHHHHHHHHHHHHHHHHHHHHHHHHHHHHHHHT---HHHHHHHHHHHHHHHHHHHHHHHHHHHHHHHHHHHHHHHHHHHHHS--SS-------SS----SS-HHHHHHHHHHHHHHHHHHHHHHHHHHHHHHHHHHHHHHHHHHHT-

Mean predicted aligned error: 14.19 Å

Radius of gyration: 31.27 Å; Cα contacts (8 Å, |Δi|>4): 69; chains: 1; bounding box: 81×47×92 Å

Foldseek 3Di:
DDDDDPVVVVVVVVVVVVVVVVVVVVVVVVVVVVVVVVVLVVVVLVVLVVVLVVLVVVVVVVVVVLVVVVVVLVVVLVVPPDPVLNVLLVVLLVVLLVVLVVVLVVLVVVLVVLLCVLVVQVVCCVVPNDPDPPDDSDDSDDDPSVDDCVVCVVVVSVSCSVSSVSVSVSVSVVVSSVSSVVSSVVSVVVVVD

pLDDT: mean 72.93, std 13.61, range [41.44, 95.12]

Solvent-accessible surface area (backbone atoms only — not comparable to full-atom values): 10869 Å² total; per-residue (Å²): 136,84,82,74,64,70,74,57,59,55,53,52,52,50,52,52,51,50,51,50,49,53,51,50,48,52,52,49,52,51,51,48,53,51,49,52,51,53,50,41,55,51,50,54,52,47,50,54,51,49,52,50,51,52,45,54,47,54,53,54,58,48,46,56,55,49,51,53,50,51,48,52,50,53,54,53,58,73,68,60,82,50,69,68,59,50,50,52,33,49,53,34,37,54,53,30,50,54,53,42,52,53,51,49,50,50,54,53,50,54,48,52,54,61,63,42,57,45,53,47,57,63,51,42,47,72,76,56,68,64,94,68,84,78,78,71,90,56,65,90,63,93,68,89,66,89,61,68,59,87,84,44,43,70,67,51,52,54,52,51,49,57,52,50,53,53,52,49,54,52,51,49,52,51,51,43,53,51,50,47,51,51,24,47,52,52,18,55,56,63,67,78,106

Organism: NCBI:txid86971